Protein AF-A0A7J0H1U0-F1 (afdb_monomer)

Foldseek 3Di:
DFWPVQFDLVLLCLLLLCDFLDQDPLRNLLSLLNCVVSVHQLLNSLVNHPCNVPHPCRNPHDDPVSSHHGPVSLVSSLVSLCVPVCVVVVDDDPPSVVSNVVSSVRRVVSVVVRVPPPDDPPDPDPPPPPPPPPPPDDDDDDDDDDDDDDDDPPDDDDPPDPDDDDDDDDDPCVVPPPDDD

pLDDT: mean 74.04, std 24.78, range [27.27, 97.88]

Radius of gyration: 22.95 Å; Cα contacts (8 Å, |Δi|>4): 140; chains: 1; bounding box: 46×66×50 Å

Secondary structure (DSSP, 8-state):
---GGGS-HHHHHHHHHT--SSS-HHHHHHHHHHHHHTT--HHHHHHH-TTGGG-TTTT-PPPHHHH---HHHHHHHHHHHHT-HHHHTT-PPPTTHHHHHHHHHHHHHHHHHHHHSPPPTTSPPPP-------------------------TT--PPP--------S---TTTTSSS---

Mean predicted aligned error: 16.27 Å

Sequence (181 aa):
MPEIRLLSKEDIQTVVEIGCPNLFRKAVNSAKRLRSYLQLDEGDVCSSCNLRGSCDRAYVILKESEAAARTVDIVRVLLFYALDPLVIAGGEKPSGRAIVEASARNLLSNLIVLSETPPDPALPKPAPQASHQKRKSLNFVDDKPPTDVEMKRGDWMCPKLVDNFKPGNISTSLCSKLWEP

Solvent-accessible surface area (backbone atoms only — not comparable to full-atom values): 11865 Å² total; per-residue (Å²): 132,60,65,55,86,81,51,65,62,68,36,55,44,54,61,38,59,71,23,58,77,53,80,51,67,69,45,33,50,24,36,52,11,47,33,51,67,69,70,48,61,54,58,64,30,37,69,70,16,90,55,36,93,77,33,96,59,53,68,64,75,70,54,76,92,68,25,74,59,47,44,71,25,57,53,48,46,49,52,44,58,68,66,33,64,67,65,70,66,69,58,92,74,59,90,69,46,67,56,34,52,50,28,47,50,50,52,52,52,52,52,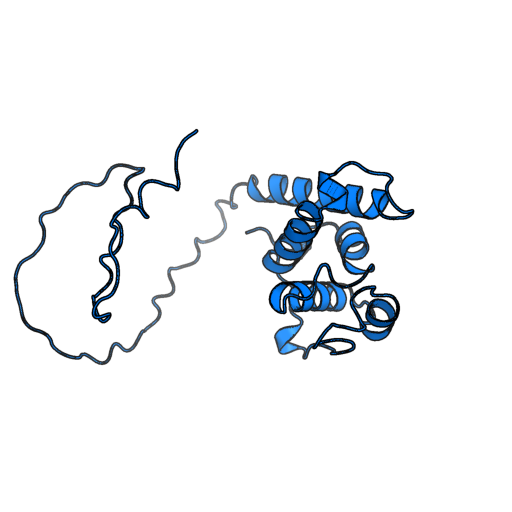51,58,52,63,68,54,73,79,62,87,86,57,77,74,81,72,83,77,77,74,84,70,83,70,79,82,77,89,79,83,90,81,84,83,84,76,94,70,88,80,61,96,83,76,76,81,78,77,80,75,82,86,85,77,87,89,84,82,89,74,95,60,82,79,71,77,83,75,79,137

Organism: NCBI:txid165716

Structure (mmCIF, N/CA/C/O backbone):
data_AF-A0A7J0H1U0-F1
#
_entry.id   AF-A0A7J0H1U0-F1
#
loop_
_atom_site.group_PDB
_atom_site.id
_atom_site.type_symbol
_atom_site.label_atom_id
_atom_site.label_alt_id
_atom_site.label_comp_id
_atom_site.label_asym_id
_atom_site.label_entity_id
_atom_site.label_seq_id
_atom_site.pdbx_PDB_ins_code
_atom_site.Cartn_x
_atom_site.Cartn_y
_atom_site.Cartn_z
_atom_site.occupancy
_atom_site.B_iso_or_equiv
_atom_site.auth_seq_id
_atom_site.auth_comp_id
_atom_site.auth_asym_id
_atom_site.auth_atom_id
_atom_site.pdbx_PDB_model_num
ATOM 1 N N . MET A 1 1 ? -12.834 10.482 10.384 1.00 59.25 1 MET A N 1
ATOM 2 C CA . MET A 1 1 ? -12.161 9.444 9.573 1.00 59.25 1 MET A CA 1
ATOM 3 C C . MET A 1 1 ? -11.656 8.395 10.551 1.00 59.25 1 MET A C 1
ATOM 5 O O . MET A 1 1 ? -11.001 8.814 11.500 1.00 59.25 1 MET A O 1
ATOM 9 N N . PRO A 1 2 ? -12.033 7.113 10.404 1.00 73.69 2 PRO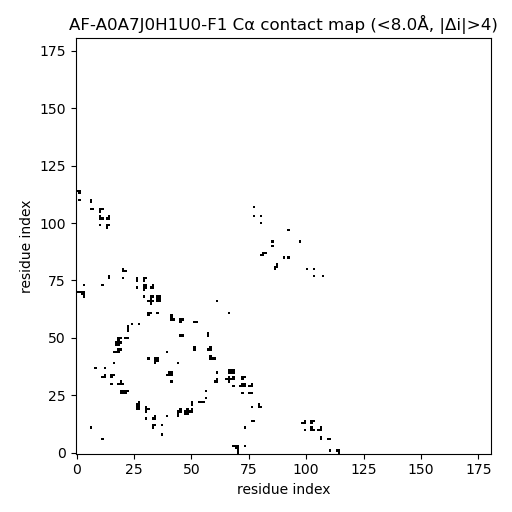 A N 1
ATOM 10 C CA . PRO A 1 2 ? -11.763 6.077 11.407 1.00 73.69 2 PRO A CA 1
ATOM 11 C C . PRO A 1 2 ? -10.260 5.862 11.602 1.00 73.69 2 PRO A C 1
ATOM 13 O O . PRO A 1 2 ? -9.493 6.113 10.674 1.00 73.69 2 PRO A O 1
ATOM 16 N N . GLU A 1 3 ? -9.823 5.438 12.790 1.00 85.19 3 GLU A N 1
ATOM 17 C CA . GLU A 1 3 ? -8.403 5.186 13.063 1.00 85.19 3 GLU A CA 1
ATOM 18 C C . GLU A 1 3 ? -7.890 3.947 12.321 1.00 85.19 3 GLU A C 1
ATOM 20 O O . GLU A 1 3 ? -8.524 2.896 12.325 1.00 85.19 3 GLU A O 1
ATOM 25 N N . ILE A 1 4 ? -6.684 4.042 11.749 1.00 90.38 4 ILE A N 1
ATOM 26 C CA . ILE A 1 4 ? -6.041 2.936 11.018 1.00 90.38 4 ILE A CA 1
ATOM 27 C C . ILE A 1 4 ? -5.845 1.674 11.873 1.00 90.38 4 ILE A C 1
ATOM 29 O O . ILE A 1 4 ? -5.819 0.570 11.346 1.00 90.38 4 ILE A O 1
ATOM 33 N N . ARG A 1 5 ? -5.748 1.833 13.198 1.00 91.38 5 ARG A N 1
ATOM 34 C CA . ARG A 1 5 ? -5.555 0.738 14.160 1.00 91.38 5 ARG A CA 1
ATOM 35 C C . ARG A 1 5 ? -6.758 -0.201 14.271 1.00 91.38 5 ARG A C 1
ATOM 37 O O . ARG A 1 5 ? -6.599 -1.294 14.797 1.00 91.38 5 ARG A O 1
ATOM 44 N N . LEU A 1 6 ? -7.932 0.236 13.812 1.00 93.19 6 LEU A N 1
ATOM 45 C CA . LEU A 1 6 ? -9.172 -0.544 13.825 1.00 93.19 6 LEU A CA 1
ATOM 46 C C . LEU A 1 6 ? -9.331 -1.428 12.578 1.00 93.19 6 LEU A C 1
ATOM 48 O O . LEU A 1 6 ? -10.282 -2.197 12.490 1.00 93.19 6 LEU A O 1
ATOM 52 N N . LEU A 1 7 ? -8.435 -1.299 11.599 1.00 94.50 7 LEU A N 1
ATOM 53 C CA . LEU A 1 7 ? -8.436 -2.108 10.384 1.00 94.50 7 LEU A CA 1
ATOM 54 C C . LEU A 1 7 ? -7.601 -3.380 10.586 1.00 94.50 7 LEU A C 1
ATOM 56 O O . LEU A 1 7 ? -6.642 -3.374 11.361 1.00 94.50 7 LEU A O 1
ATOM 60 N N . SER A 1 8 ? -7.933 -4.452 9.857 1.00 95.88 8 SER A N 1
ATOM 61 C CA . SER A 1 8 ? -7.141 -5.691 9.864 1.00 95.88 8 SER A CA 1
ATOM 62 C C . SER A 1 8 ? -5.706 -5.406 9.428 1.00 95.88 8 SER A C 1
ATOM 64 O O . SER A 1 8 ? -5.461 -4.866 8.346 1.00 95.88 8 SER A O 1
ATOM 66 N N . LYS A 1 9 ? -4.748 -5.783 10.278 1.00 96.81 9 LYS A N 1
ATOM 67 C CA . LYS A 1 9 ? -3.322 -5.649 9.970 1.00 96.81 9 LYS A CA 1
ATOM 68 C C . LYS A 1 9 ? -2.901 -6.624 8.880 1.00 96.81 9 LYS A C 1
ATOM 70 O O . LYS A 1 9 ? -2.074 -6.258 8.055 1.00 96.81 9 LYS A O 1
ATOM 75 N N . GLU A 1 10 ? -3.493 -7.813 8.862 1.00 97.56 10 GLU A N 1
ATOM 76 C CA . GLU A 1 10 ? -3.239 -8.869 7.882 1.00 97.56 10 GLU A CA 1
ATOM 77 C C . GLU A 1 10 ? -3.636 -8.410 6.475 1.00 97.56 10 GLU A C 1
ATOM 79 O O . GLU A 1 10 ? -2.858 -8.533 5.525 1.00 97.56 10 GLU A O 1
ATOM 84 N N . ASP A 1 11 ? -4.813 -7.793 6.344 1.00 97.50 11 ASP A N 1
ATOM 85 C CA . ASP A 1 11 ? -5.248 -7.243 5.065 1.00 97.50 11 ASP A CA 1
ATOM 86 C C . ASP A 1 11 ? -4.401 -6.028 4.651 1.00 97.50 11 ASP A C 1
ATOM 88 O O . ASP A 1 11 ? -4.048 -5.906 3.476 1.00 97.50 11 ASP A O 1
ATOM 92 N N . ILE A 1 12 ? -4.028 -5.137 5.590 1.00 97.69 12 ILE A N 1
ATOM 93 C CA . ILE A 1 12 ? -3.111 -4.017 5.286 1.00 97.69 12 ILE A CA 1
ATOM 94 C C . ILE A 1 12 ? -1.772 -4.560 4.790 1.00 97.69 12 ILE A C 1
ATOM 96 O O . ILE A 1 12 ? -1.249 -4.053 3.800 1.00 97.69 12 ILE A O 1
ATOM 100 N N . GLN A 1 13 ? -1.223 -5.573 5.459 1.00 97.62 13 GLN A N 1
ATOM 101 C CA . GLN A 1 13 ? 0.040 -6.197 5.086 1.00 97.62 13 GLN A CA 1
ATOM 102 C C . GLN A 1 13 ? -0.032 -6.743 3.665 1.00 97.62 13 GLN A C 1
ATOM 104 O O . GLN A 1 13 ? 0.777 -6.355 2.823 1.00 97.62 13 GLN A O 1
ATOM 109 N N . THR A 1 14 ? -1.061 -7.538 3.378 1.00 96.62 14 THR A N 1
ATOM 110 C CA . THR A 1 14 ? -1.278 -8.156 2.066 1.00 96.62 14 THR A CA 1
ATOM 111 C C . THR A 1 14 ? -1.241 -7.127 0.932 1.00 96.62 14 THR A C 1
ATOM 113 O O . THR A 1 14 ? -0.625 -7.365 -0.107 1.00 96.62 14 THR A O 1
ATOM 116 N N . VAL A 1 15 ? -1.856 -5.952 1.118 1.00 95.81 15 VAL A N 1
ATOM 117 C CA . VAL A 1 15 ? -1.905 -4.926 0.061 1.00 95.81 15 VAL A CA 1
ATOM 118 C C . VAL A 1 15 ? -0.626 -4.092 -0.070 1.00 95.81 15 VAL A C 1
ATOM 120 O O . VAL A 1 15 ? -0.471 -3.398 -1.076 1.00 95.81 15 VAL A O 1
ATOM 123 N N . VAL A 1 16 ? 0.295 -4.116 0.901 1.00 96.56 16 VAL A N 1
ATOM 124 C CA . VAL A 1 16 ? 1.543 -3.322 0.846 1.00 96.56 16 VAL A CA 1
ATOM 125 C C . VAL A 1 16 ? 2.812 -4.155 0.681 1.00 96.56 16 VAL A C 1
ATOM 127 O O . VAL A 1 16 ? 3.837 -3.604 0.284 1.00 96.56 16 VAL A O 1
ATOM 130 N N . GLU A 1 17 ? 2.757 -5.458 0.948 1.00 95.81 17 GLU A N 1
ATOM 131 C CA . GLU A 1 17 ? 3.894 -6.381 0.837 1.00 95.81 17 GLU A CA 1
ATOM 132 C C . GLU A 1 17 ? 4.309 -6.635 -0.620 1.00 95.81 17 GLU A C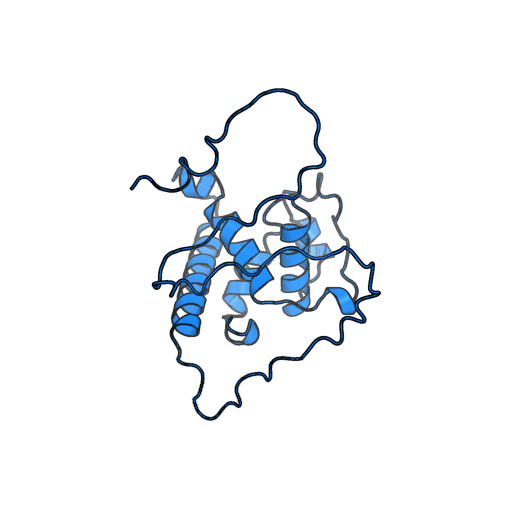 1
ATOM 134 O O . GLU A 1 17 ? 5.476 -6.887 -0.899 1.00 95.81 17 GLU A O 1
ATOM 139 N N . ILE A 1 18 ? 3.391 -6.462 -1.576 1.00 92.62 18 ILE A N 1
ATOM 140 C CA . ILE A 1 18 ? 3.689 -6.614 -3.010 1.00 92.62 18 ILE A CA 1
ATOM 141 C C . ILE A 1 18 ? 4.454 -5.421 -3.619 1.00 92.62 18 ILE A C 1
ATOM 143 O O . ILE A 1 18 ? 4.838 -5.458 -4.789 1.00 92.62 18 ILE A O 1
ATOM 147 N N . GLY A 1 19 ? 4.657 -4.344 -2.852 1.00 94.44 19 GLY A N 1
ATOM 148 C CA . GLY A 1 19 ? 5.397 -3.157 -3.276 1.00 94.44 19 GLY A CA 1
ATOM 149 C C . GLY A 1 19 ? 4.557 -1.885 -3.407 1.00 94.44 19 GLY A C 1
ATOM 150 O O . GLY A 1 19 ? 3.545 -1.682 -2.737 1.00 94.44 19 GLY A O 1
ATOM 151 N N . CYS A 1 20 ? 5.032 -0.956 -4.241 1.00 95.75 20 CYS A N 1
ATOM 152 C CA . CYS A 1 20 ? 4.380 0.337 -4.446 1.00 95.75 20 CYS A CA 1
ATOM 153 C C . CYS A 1 20 ? 3.208 0.213 -5.437 1.00 95.75 20 CYS A C 1
ATOM 155 O O . CYS A 1 20 ? 3.382 -0.393 -6.492 1.00 95.75 20 CYS A O 1
ATOM 157 N N . PRO A 1 21 ? 2.061 0.872 -5.183 1.00 92.31 21 PRO A N 1
ATOM 158 C CA . PRO A 1 21 ? 0.895 0.791 -6.069 1.00 92.31 21 PRO A CA 1
ATOM 159 C C . PRO A 1 21 ? 1.080 1.555 -7.393 1.00 92.31 21 PRO A C 1
ATOM 161 O O . PRO A 1 21 ? 0.386 1.296 -8.366 1.00 92.31 21 PRO A O 1
ATOM 164 N N . ASN A 1 22 ? 1.972 2.550 -7.424 1.00 93.50 22 ASN A N 1
ATOM 165 C CA . ASN A 1 22 ? 2.378 3.320 -8.604 1.00 93.50 22 ASN A CA 1
ATOM 166 C C . ASN A 1 22 ? 3.633 4.152 -8.269 1.00 93.50 22 ASN A C 1
ATOM 168 O O . ASN A 1 22 ? 4.177 4.059 -7.167 1.00 93.50 22 ASN A O 1
ATOM 172 N N . LEU A 1 23 ? 4.073 4.990 -9.213 1.00 95.19 23 LEU A N 1
ATOM 173 C CA . LEU A 1 23 ? 5.240 5.871 -9.079 1.00 95.19 23 LEU A CA 1
ATOM 174 C C . LEU A 1 23 ? 4.929 7.245 -8.456 1.00 95.19 23 LEU A C 1
ATOM 176 O O . LEU A 1 23 ? 5.838 8.039 -8.220 1.00 95.19 23 LEU A O 1
ATOM 180 N N . PHE A 1 24 ? 3.666 7.570 -8.169 1.00 95.50 24 PHE A N 1
ATOM 181 C CA . PHE A 1 24 ? 3.320 8.867 -7.597 1.00 95.50 24 PHE A CA 1
ATOM 182 C C . PHE A 1 24 ? 3.823 8.980 -6.161 1.00 95.50 24 PHE A C 1
ATOM 184 O O . PHE A 1 24 ? 3.453 8.208 -5.274 1.00 95.50 24 PHE A O 1
ATOM 191 N N . ARG A 1 25 ? 4.590 10.041 -5.896 1.00 95.56 25 ARG A N 1
ATOM 192 C CA . ARG A 1 25 ? 5.259 10.296 -4.610 1.00 95.56 25 ARG A CA 1
ATOM 193 C C . ARG A 1 25 ? 4.349 10.144 -3.388 1.00 95.56 25 ARG A C 1
ATOM 195 O O . ARG A 1 25 ? 4.773 9.617 -2.364 1.00 95.56 25 ARG A O 1
ATOM 202 N N . LYS A 1 26 ? 3.090 10.592 -3.472 1.00 95.75 26 LYS A N 1
ATOM 203 C CA . LYS A 1 26 ? 2.122 10.446 -2.370 1.00 95.75 26 LYS A CA 1
ATOM 204 C C . LYS A 1 26 ? 1.759 8.983 -2.116 1.00 95.75 26 LYS A C 1
ATOM 206 O O . LYS A 1 26 ? 1.731 8.589 -0.957 1.00 95.75 26 LYS A O 1
ATOM 211 N N . ALA A 1 27 ? 1.516 8.206 -3.169 1.00 96.00 27 ALA A N 1
ATOM 212 C CA . ALA A 1 27 ? 1.150 6.797 -3.073 1.00 96.00 27 ALA A CA 1
ATOM 213 C C . ALA A 1 27 ? 2.327 5.952 -2.572 1.00 96.00 27 ALA A C 1
ATOM 215 O O . ALA A 1 27 ? 2.170 5.190 -1.624 1.00 96.00 27 ALA A O 1
ATOM 216 N N . VAL A 1 28 ? 3.523 6.182 -3.127 1.00 96.94 28 VAL A N 1
ATOM 217 C CA . VAL A 1 28 ? 4.773 5.555 -2.674 1.00 96.94 28 VAL A CA 1
ATOM 218 C C . VAL A 1 28 ? 5.001 5.821 -1.186 1.00 96.94 28 VAL A C 1
ATOM 220 O O . VAL A 1 28 ? 5.231 4.895 -0.414 1.00 96.94 28 VAL A O 1
ATOM 223 N N . ASN A 1 29 ? 4.871 7.076 -0.749 1.00 97.12 29 ASN A N 1
ATOM 224 C CA . ASN A 1 29 ? 5.050 7.421 0.660 1.00 97.12 29 ASN A CA 1
ATOM 225 C C . ASN A 1 29 ? 3.968 6.824 1.558 1.00 97.12 29 ASN A C 1
ATOM 227 O O . ASN A 1 29 ? 4.268 6.450 2.685 1.00 97.12 29 ASN A O 1
ATOM 231 N N . SER A 1 30 ? 2.725 6.742 1.081 1.00 97.62 30 SER A N 1
ATOM 232 C CA . SER A 1 30 ? 1.647 6.066 1.803 1.00 97.62 30 SER A CA 1
ATOM 233 C C . SER A 1 30 ? 1.957 4.579 1.987 1.00 97.62 30 SER A C 1
ATOM 235 O O . SER A 1 30 ? 1.902 4.107 3.116 1.00 97.62 30 SER A O 1
ATOM 237 N N . ALA A 1 31 ? 2.386 3.870 0.938 1.00 97.38 31 ALA A N 1
ATOM 238 C CA . ALA A 1 31 ? 2.788 2.466 1.038 1.00 97.38 31 ALA A CA 1
ATOM 239 C C . ALA A 1 31 ? 3.983 2.263 1.988 1.00 97.38 31 ALA A C 1
ATOM 241 O O . ALA A 1 31 ? 3.966 1.353 2.809 1.00 97.38 31 ALA A O 1
ATOM 242 N N . LYS A 1 32 ? 5.002 3.130 1.926 1.00 97.75 32 LYS A N 1
ATOM 243 C CA . LYS A 1 32 ? 6.160 3.088 2.842 1.00 97.75 32 LYS A CA 1
ATOM 244 C C . LYS A 1 32 ? 5.761 3.324 4.306 1.00 97.75 32 LYS A C 1
ATOM 246 O O . LYS A 1 32 ? 6.218 2.606 5.187 1.00 97.75 32 LYS A O 1
ATOM 251 N N . ARG A 1 33 ? 4.871 4.288 4.581 1.00 97.88 33 ARG A N 1
ATOM 252 C CA . ARG A 1 33 ? 4.335 4.522 5.938 1.00 97.88 33 ARG A CA 1
ATOM 253 C C . ARG A 1 33 ? 3.589 3.307 6.476 1.00 97.88 33 ARG A C 1
ATOM 255 O O . ARG A 1 33 ? 3.776 2.938 7.627 1.00 97.88 33 ARG A O 1
ATOM 262 N N . LEU A 1 34 ? 2.756 2.680 5.647 1.00 97.81 34 LEU A N 1
ATOM 263 C CA . LEU A 1 34 ? 2.011 1.479 6.033 1.00 97.81 34 LEU A CA 1
ATOM 264 C C . LEU A 1 34 ? 2.945 0.301 6.331 1.00 97.81 34 LEU A C 1
ATOM 266 O O . LEU A 1 34 ? 2.747 -0.389 7.324 1.00 97.81 34 LEU A O 1
ATOM 270 N N . ARG A 1 35 ? 3.999 0.121 5.529 1.00 97.62 35 ARG A N 1
ATOM 271 C CA . ARG A 1 35 ? 5.040 -0.885 5.785 1.00 97.62 35 ARG A CA 1
ATOM 272 C C . ARG A 1 35 ? 5.782 -0.625 7.089 1.00 97.62 35 ARG A C 1
ATOM 274 O O . ARG A 1 35 ? 5.906 -1.533 7.899 1.00 97.62 35 ARG A O 1
ATOM 281 N N . SER A 1 36 ? 6.152 0.627 7.352 1.00 96.62 36 SER A N 1
ATOM 282 C CA . SER A 1 36 ? 6.743 1.019 8.634 1.00 96.62 36 SER A CA 1
ATOM 283 C C . SER A 1 36 ? 5.799 0.776 9.818 1.00 96.62 36 SER A C 1
ATOM 285 O O . SER A 1 36 ? 6.247 0.300 10.856 1.00 96.62 36 SER A O 1
ATOM 287 N N . TYR A 1 37 ? 4.497 1.046 9.669 1.00 95.81 37 TYR A N 1
ATOM 288 C CA . TYR A 1 37 ? 3.482 0.760 10.693 1.00 95.81 37 TYR A CA 1
ATOM 289 C C . TYR A 1 37 ? 3.372 -0.737 11.021 1.00 95.81 37 TYR A C 1
ATOM 291 O O . TYR A 1 37 ? 3.124 -1.096 12.172 1.00 95.81 37 TYR A O 1
ATOM 299 N N . LEU A 1 38 ? 3.585 -1.596 10.024 1.00 96.50 38 LEU A N 1
ATOM 300 C CA . LEU A 1 38 ? 3.587 -3.052 10.155 1.00 96.50 38 LEU A CA 1
ATOM 301 C C . LEU A 1 38 ? 4.970 -3.644 10.460 1.00 96.50 38 LEU A C 1
ATOM 303 O O . LEU A 1 38 ? 5.078 -4.856 10.592 1.00 96.50 38 LEU A O 1
ATOM 307 N N . GLN A 1 39 ? 6.005 -2.807 10.589 1.00 95.38 39 GLN A N 1
ATOM 308 C CA . GLN A 1 39 ? 7.393 -3.233 10.814 1.00 95.38 39 GLN A CA 1
ATOM 309 C C . GLN A 1 39 ? 7.933 -4.151 9.702 1.00 95.38 39 GLN A C 1
ATOM 311 O O . GLN A 1 39 ? 8.751 -5.030 9.953 1.00 95.38 39 GLN A O 1
ATOM 316 N N . LEU A 1 40 ? 7.482 -3.938 8.463 1.00 96.69 40 LEU A N 1
ATOM 317 C CA . LEU A 1 40 ? 8.013 -4.624 7.286 1.00 96.69 40 LEU A CA 1
ATOM 318 C C . LEU A 1 40 ? 9.330 -3.979 6.850 1.00 96.69 40 LEU A C 1
ATOM 320 O O . LEU A 1 40 ? 9.436 -2.747 6.816 1.00 96.69 40 LEU A O 1
ATOM 324 N N . ASP A 1 41 ? 10.304 -4.804 6.463 1.00 96.25 41 ASP A N 1
ATOM 325 C CA . ASP A 1 41 ? 11.567 -4.308 5.930 1.00 96.25 41 ASP A CA 1
ATOM 326 C C . ASP A 1 41 ? 11.355 -3.657 4.554 1.00 96.25 41 ASP A C 1
ATOM 328 O O . ASP A 1 41 ? 10.840 -4.249 3.599 1.00 96.25 41 ASP A O 1
ATOM 332 N N . GLU A 1 42 ? 11.725 -2.380 4.454 1.00 96.19 42 GLU A N 1
ATOM 333 C CA . GLU A 1 42 ? 11.554 -1.619 3.220 1.00 96.19 42 GLU A CA 1
ATOM 334 C C . GLU A 1 42 ? 12.486 -2.119 2.114 1.00 96.19 42 GLU A C 1
ATOM 336 O O . GLU A 1 42 ? 12.126 -2.027 0.939 1.00 96.19 42 GLU A O 1
ATOM 341 N N . GLY A 1 43 ? 13.669 -2.617 2.474 1.00 96.25 43 GLY A N 1
ATOM 342 C CA . GLY A 1 43 ? 14.643 -3.170 1.545 1.00 96.25 43 GLY A CA 1
ATOM 343 C C . GLY A 1 43 ? 14.103 -4.413 0.854 1.00 96.25 43 GLY A C 1
ATOM 344 O O . GLY A 1 43 ? 14.087 -4.453 -0.378 1.00 96.25 43 GLY A O 1
ATOM 345 N N . ASP A 1 44 ? 13.577 -5.355 1.632 1.00 97.31 44 ASP A N 1
ATOM 346 C CA . ASP A 1 44 ? 12.997 -6.607 1.152 1.00 97.31 44 ASP A CA 1
ATOM 347 C C . ASP A 1 44 ? 11.810 -6.344 0.228 1.00 97.31 44 ASP A C 1
ATOM 349 O O . ASP A 1 44 ? 11.822 -6.767 -0.932 1.00 97.31 44 ASP A O 1
ATOM 353 N N . VAL A 1 45 ? 10.832 -5.547 0.666 1.00 97.12 45 VAL A N 1
ATOM 354 C CA . VAL A 1 45 ? 9.664 -5.238 -0.173 1.00 97.12 45 VAL A CA 1
ATOM 355 C C . VAL A 1 45 ? 10.055 -4.423 -1.412 1.00 97.12 45 VAL A C 1
ATOM 357 O O . VAL A 1 45 ? 9.526 -4.623 -2.505 1.00 97.12 45 VAL A O 1
ATOM 360 N N . CYS A 1 46 ? 10.995 -3.481 -1.293 1.00 97.12 46 CYS A N 1
ATOM 361 C CA . CYS A 1 46 ?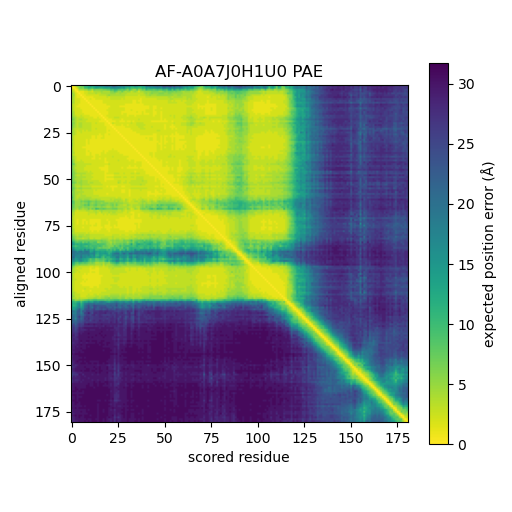 11.436 -2.714 -2.456 1.00 97.12 46 CYS A CA 1
ATOM 362 C C . CYS A 1 46 ? 12.267 -3.566 -3.429 1.00 97.12 46 CYS A C 1
ATOM 364 O O . CYS A 1 46 ? 12.289 -3.260 -4.623 1.00 97.12 46 CYS A O 1
ATOM 366 N N . SER A 1 47 ? 12.928 -4.626 -2.952 1.00 96.88 47 SER A N 1
ATOM 367 C CA . SER A 1 47 ? 13.700 -5.543 -3.791 1.00 96.88 47 SER A CA 1
ATOM 368 C C . SER A 1 47 ? 12.807 -6.338 -4.747 1.00 96.88 47 SER A C 1
ATOM 370 O O . SER A 1 47 ? 13.179 -6.493 -5.910 1.00 96.88 47 SER A O 1
ATOM 372 N N . SER A 1 48 ? 11.610 -6.739 -4.307 1.00 95.31 48 SER A N 1
ATOM 373 C CA . SER A 1 48 ? 10.612 -7.467 -5.104 1.00 95.31 48 SER A CA 1
ATOM 374 C C . SER A 1 48 ? 9.616 -6.556 -5.840 1.00 95.31 48 SER A C 1
ATOM 376 O O . SER A 1 48 ? 8.838 -7.027 -6.666 1.00 95.31 48 SER A O 1
ATOM 378 N N . CYS A 1 49 ? 9.646 -5.242 -5.593 1.00 95.38 49 CYS A N 1
ATOM 379 C CA . CYS A 1 49 ? 8.730 -4.278 -6.201 1.00 95.38 49 CYS A CA 1
ATOM 380 C C . CYS A 1 49 ? 8.952 -4.121 -7.719 1.00 95.38 49 CYS A C 1
ATOM 382 O O . CYS A 1 49 ? 10.005 -3.658 -8.167 1.00 95.38 49 CYS A O 1
ATOM 384 N N . ASN A 1 50 ? 7.905 -4.368 -8.513 1.00 92.38 50 ASN A N 1
ATOM 385 C CA . ASN A 1 50 ? 7.928 -4.242 -9.982 1.00 92.38 50 ASN A CA 1
ATOM 386 C C . ASN A 1 50 ? 8.264 -2.826 -10.487 1.00 92.38 50 ASN A C 1
ATOM 388 O O . ASN A 1 50 ? 8.737 -2.654 -11.607 1.00 92.38 50 ASN A O 1
ATOM 392 N N . LEU A 1 51 ? 8.031 -1.800 -9.665 1.00 94.44 51 LEU A N 1
ATOM 393 C CA . LEU A 1 51 ? 8.266 -0.397 -10.014 1.00 94.44 51 LEU A CA 1
ATOM 394 C C . LEU A 1 51 ? 9.638 0.123 -9.567 1.00 94.44 51 LEU A C 1
ATOM 396 O O . LEU A 1 51 ? 9.967 1.282 -9.825 1.00 94.44 51 LEU A O 1
ATOM 400 N N . ARG A 1 52 ? 10.444 -0.711 -8.893 1.00 95.94 52 ARG A N 1
ATOM 401 C CA . ARG A 1 52 ? 11.733 -0.329 -8.295 1.00 95.94 52 ARG A CA 1
ATOM 402 C C . ARG A 1 52 ? 12.644 0.407 -9.275 1.00 95.94 52 ARG A C 1
ATOM 404 O O . ARG A 1 52 ? 13.191 1.442 -8.917 1.00 95.94 52 ARG A O 1
ATOM 411 N N . GLY A 1 53 ? 12.789 -0.109 -10.498 1.00 96.25 53 GLY A N 1
ATOM 412 C CA . GLY A 1 53 ? 13.716 0.432 -11.501 1.00 96.25 53 GLY A CA 1
ATOM 413 C C . GLY A 1 53 ? 13.419 1.872 -11.935 1.00 96.25 53 GLY A C 1
ATOM 414 O O . GLY A 1 53 ? 14.312 2.553 -12.425 1.00 96.25 53 GLY A O 1
ATOM 415 N N . SER A 1 54 ? 12.190 2.348 -11.727 1.00 96.94 54 SER A N 1
ATOM 416 C CA . SER A 1 54 ? 11.754 3.700 -12.100 1.00 96.94 54 SER A CA 1
ATOM 417 C C . SER A 1 54 ? 11.310 4.541 -10.900 1.00 96.94 54 SER A C 1
ATOM 419 O O . SER A 1 54 ? 10.865 5.674 -11.072 1.00 96.94 54 SER A O 1
ATOM 421 N N . CYS A 1 55 ? 11.398 4.006 -9.680 1.00 97.38 55 CYS A N 1
ATOM 422 C CA . CYS A 1 55 ? 10.976 4.707 -8.475 1.00 97.38 55 CYS A CA 1
ATOM 423 C C . CYS A 1 55 ? 12.101 5.612 -7.959 1.00 97.38 55 CYS A C 1
ATOM 425 O O . CYS A 1 55 ? 13.116 5.131 -7.462 1.00 97.38 55 CYS A O 1
ATOM 427 N N . ASP A 1 56 ? 11.872 6.928 -7.968 1.00 96.94 56 ASP A N 1
ATOM 428 C CA . ASP A 1 56 ? 12.766 7.949 -7.390 1.00 96.94 56 ASP A CA 1
ATOM 429 C C . ASP A 1 56 ? 12.985 7.790 -5.871 1.00 96.94 56 ASP A C 1
ATOM 431 O O . ASP A 1 56 ? 13.835 8.451 -5.276 1.00 96.94 56 ASP A O 1
ATOM 435 N N . ARG A 1 57 ? 12.202 6.916 -5.229 1.00 96.19 57 ARG A N 1
ATOM 436 C CA . ARG A 1 57 ? 12.267 6.589 -3.802 1.00 96.19 57 ARG A CA 1
ATOM 437 C C . ARG A 1 57 ? 12.522 5.107 -3.532 1.00 96.19 57 ARG A C 1
ATOM 439 O O . ARG A 1 57 ? 12.199 4.630 -2.436 1.00 96.19 57 ARG A O 1
ATOM 446 N N . ALA A 1 58 ? 13.063 4.368 -4.498 1.00 97.12 58 ALA A N 1
ATOM 447 C CA . ALA A 1 58 ? 13.498 2.993 -4.272 1.00 97.12 58 ALA A CA 1
ATOM 448 C C . ALA A 1 58 ? 14.448 2.933 -3.062 1.00 97.12 58 ALA A C 1
ATOM 450 O O . ALA A 1 58 ? 15.298 3.806 -2.902 1.00 97.12 58 ALA A O 1
ATOM 451 N N . TYR A 1 59 ? 14.248 1.955 -2.173 1.00 96.50 59 TYR A N 1
ATOM 452 C CA . TYR A 1 59 ? 15.047 1.729 -0.955 1.00 96.50 59 TYR A CA 1
ATOM 453 C C . TYR A 1 59 ? 15.095 2.877 0.068 1.00 96.50 59 TYR A C 1
ATOM 455 O O . TYR A 1 59 ? 15.729 2.756 1.111 1.00 96.50 59 TYR A O 1
ATOM 463 N N . VAL A 1 60 ? 14.395 3.991 -0.174 1.00 95.88 60 VAL A N 1
ATOM 464 C CA . VAL A 1 60 ? 14.325 5.095 0.788 1.00 95.88 60 VAL A CA 1
ATOM 465 C C . VAL A 1 60 ? 13.487 4.674 1.990 1.00 95.88 60 VAL A C 1
ATOM 467 O O . VAL A 1 60 ? 12.270 4.502 1.861 1.00 95.88 60 VAL A O 1
ATOM 470 N N . ILE A 1 61 ? 14.133 4.583 3.149 1.00 93.50 61 ILE A N 1
ATOM 471 C CA . ILE A 1 61 ? 13.497 4.389 4.453 1.00 93.50 61 ILE A CA 1
ATOM 472 C C . ILE A 1 61 ? 13.012 5.750 4.966 1.00 93.50 61 ILE A C 1
ATOM 474 O O . ILE A 1 61 ? 13.712 6.761 4.856 1.00 93.50 61 ILE A O 1
ATOM 478 N N . LEU A 1 62 ? 11.779 5.806 5.472 1.00 91.06 62 LEU A N 1
ATOM 479 C CA . LEU A 1 62 ? 11.226 7.033 6.043 1.00 91.06 62 LEU A CA 1
ATOM 480 C C . LEU A 1 62 ? 11.858 7.318 7.406 1.00 91.06 62 LEU A C 1
ATOM 482 O O . LEU A 1 62 ? 12.121 6.407 8.183 1.00 91.06 62 LEU A O 1
ATOM 486 N N . LYS A 1 63 ? 12.063 8.601 7.711 1.00 90.62 63 LYS A N 1
ATOM 487 C CA . LYS A 1 63 ? 12.414 9.033 9.068 1.00 90.62 63 LYS A CA 1
ATOM 488 C C . LYS A 1 63 ? 11.217 8.818 9.991 1.00 90.62 63 LYS A C 1
ATOM 490 O O . LYS A 1 63 ? 10.081 8.942 9.539 1.00 90.62 63 LYS A O 1
ATOM 495 N N . GLU A 1 64 ? 11.468 8.618 11.281 1.00 85.12 64 GLU A N 1
ATOM 496 C CA . GLU A 1 64 ? 10.427 8.395 12.297 1.00 85.12 64 GLU A CA 1
ATOM 497 C C . GLU A 1 64 ? 9.299 9.447 12.244 1.00 85.12 64 GLU A C 1
ATOM 499 O O . GLU A 1 64 ? 8.114 9.122 12.271 1.00 85.12 64 GLU A O 1
ATOM 504 N N . SER A 1 65 ? 9.651 10.723 12.044 1.00 85.50 65 SER A N 1
ATOM 505 C CA . SER A 1 65 ? 8.686 11.828 11.926 1.00 85.50 65 SER A CA 1
ATOM 506 C C . SER A 1 65 ? 7.762 11.738 10.704 1.00 85.50 65 SER A C 1
ATOM 508 O O . SER A 1 65 ? 6.681 12.326 10.695 1.00 85.50 65 SER A O 1
ATOM 510 N N . GLU A 1 66 ? 8.176 11.020 9.661 1.00 85.62 66 GLU A N 1
ATOM 511 C CA . GLU A 1 66 ? 7.438 10.830 8.410 1.00 85.62 66 GLU A CA 1
ATOM 512 C C . GLU A 1 66 ? 6.779 9.447 8.315 1.00 85.62 66 GLU A C 1
ATOM 514 O O . GLU A 1 66 ? 5.985 9.226 7.398 1.00 85.62 66 GLU A O 1
ATOM 519 N N . ALA A 1 67 ? 7.104 8.530 9.232 1.00 86.75 67 ALA A N 1
ATOM 520 C CA . ALA A 1 67 ? 6.699 7.127 9.213 1.00 86.75 67 ALA A CA 1
ATOM 521 C C . ALA A 1 67 ? 5.268 6.884 9.725 1.00 86.75 67 ALA A C 1
ATOM 523 O O . ALA A 1 67 ? 4.668 5.859 9.407 1.00 86.75 67 ALA A O 1
ATOM 524 N N . ALA A 1 68 ? 4.685 7.838 10.459 1.00 93.25 68 ALA A N 1
ATOM 525 C CA . ALA A 1 68 ? 3.363 7.695 11.067 1.00 93.25 68 ALA A CA 1
ATOM 526 C C . ALA A 1 68 ? 2.248 7.467 10.026 1.00 93.25 68 ALA A C 1
ATOM 528 O O . ALA A 1 68 ? 1.801 8.397 9.342 1.00 93.25 68 ALA A O 1
ATOM 529 N N . ALA A 1 69 ? 1.776 6.222 9.925 1.00 95.25 69 ALA A N 1
ATOM 530 C CA . ALA A 1 69 ? 0.695 5.841 9.027 1.00 95.25 69 ALA A CA 1
ATOM 531 C C . ALA A 1 69 ? -0.653 6.413 9.473 1.00 95.25 69 ALA A C 1
ATOM 533 O O . ALA A 1 69 ? -0.996 6.446 10.655 1.00 95.25 69 ALA A O 1
ATOM 534 N N . ARG A 1 70 ? -1.444 6.846 8.494 1.00 94.69 70 ARG A N 1
ATOM 535 C CA . ARG A 1 70 ? -2.790 7.385 8.694 1.00 94.69 70 ARG A CA 1
ATOM 536 C C . ARG A 1 70 ? -3.783 6.653 7.811 1.00 94.69 70 ARG A C 1
ATOM 538 O O . ARG A 1 70 ? -3.429 6.119 6.767 1.00 94.69 70 ARG A O 1
ATOM 545 N N . THR A 1 71 ? -5.063 6.750 8.138 1.00 95.19 71 THR A N 1
ATOM 546 C CA . THR A 1 71 ? -6.150 6.177 7.326 1.00 95.19 71 THR A CA 1
ATOM 547 C C . THR A 1 71 ? -6.146 6.712 5.890 1.00 95.19 71 THR A C 1
ATOM 549 O O . THR A 1 71 ? -6.462 6.000 4.945 1.00 95.19 71 THR A O 1
ATOM 552 N N . VAL A 1 72 ? -5.697 7.957 5.688 1.00 95.75 72 VAL A N 1
ATOM 553 C CA . VAL A 1 72 ? -5.516 8.531 4.342 1.00 95.75 72 VAL A CA 1
ATOM 554 C C . VAL A 1 72 ? -4.496 7.764 3.496 1.00 95.75 72 VAL A C 1
ATOM 556 O O . VAL A 1 72 ? -4.506 7.887 2.278 1.00 95.75 72 VAL A O 1
ATOM 559 N N . ASP A 1 73 ? -3.574 7.035 4.123 1.00 97.19 73 ASP A N 1
ATOM 560 C CA . ASP A 1 73 ? -2.542 6.268 3.437 1.00 97.19 73 ASP A CA 1
ATOM 561 C C . ASP A 1 73 ? -3.105 4.968 2.889 1.00 97.19 73 ASP A C 1
ATOM 563 O O . ASP A 1 73 ? -2.931 4.707 1.701 1.00 97.19 73 ASP A O 1
ATOM 567 N N . ILE A 1 74 ? -3.851 4.217 3.703 1.00 96.88 74 ILE A N 1
ATOM 568 C CA . ILE A 1 74 ? -4.501 2.988 3.238 1.00 96.88 74 ILE A CA 1
ATOM 569 C C . ILE A 1 74 ? -5.566 3.289 2.184 1.00 96.88 74 ILE A C 1
ATOM 571 O O . ILE A 1 74 ? -5.571 2.657 1.135 1.00 96.88 74 ILE A O 1
ATOM 575 N N . VAL A 1 75 ? -6.378 4.337 2.370 1.00 96.62 75 VAL A N 1
ATOM 576 C CA . VAL A 1 75 ? -7.381 4.745 1.369 1.00 96.62 75 VAL A CA 1
ATOM 577 C C . VAL A 1 75 ? -6.724 5.120 0.037 1.00 96.62 75 VAL A C 1
ATOM 579 O O . VAL A 1 75 ? -7.230 4.750 -1.018 1.00 96.62 75 VAL A O 1
ATOM 582 N N . ARG A 1 76 ? -5.572 5.809 0.056 1.00 96.69 76 ARG A N 1
ATOM 583 C CA . ARG A 1 76 ? -4.826 6.108 -1.178 1.00 96.69 76 ARG A CA 1
ATOM 584 C C . ARG A 1 76 ? -4.321 4.847 -1.861 1.00 96.69 76 ARG A C 1
ATOM 586 O O . ARG A 1 76 ? -4.419 4.762 -3.078 1.00 96.69 76 ARG A O 1
ATOM 593 N N . VAL A 1 77 ? -3.766 3.903 -1.105 1.00 96.44 77 VAL A N 1
ATOM 594 C CA . VAL A 1 77 ? -3.283 2.633 -1.661 1.00 96.44 77 VAL A CA 1
ATOM 595 C C . VAL A 1 77 ? -4.439 1.853 -2.293 1.00 96.44 77 VAL A C 1
ATOM 597 O O . VAL A 1 77 ? -4.340 1.473 -3.457 1.00 96.44 77 VAL A O 1
ATOM 600 N N . LEU A 1 78 ? -5.564 1.710 -1.585 1.00 95.50 78 LEU A N 1
ATOM 601 C CA . LEU A 1 78 ? -6.764 1.025 -2.079 1.00 95.50 78 LEU A CA 1
ATOM 602 C C . LEU A 1 78 ? -7.334 1.672 -3.347 1.00 95.50 78 LEU A C 1
ATOM 604 O O . LEU A 1 78 ? -7.682 0.964 -4.289 1.00 95.50 78 LEU A O 1
ATOM 608 N N . LEU A 1 79 ? -7.378 3.008 -3.403 1.00 94.88 79 LEU A N 1
ATOM 609 C CA . LEU A 1 79 ? -7.833 3.736 -4.588 1.00 94.88 79 LEU A CA 1
ATOM 610 C C . LEU A 1 79 ? -7.015 3.360 -5.828 1.00 94.88 79 LEU A C 1
ATOM 612 O O . LEU A 1 79 ? -7.579 3.141 -6.893 1.00 94.88 79 LEU A O 1
ATOM 616 N N . PHE A 1 80 ? -5.693 3.259 -5.702 1.00 92.12 80 PHE A N 1
ATOM 617 C CA . PHE A 1 80 ? -4.852 2.914 -6.845 1.00 92.12 80 PHE A CA 1
ATOM 618 C C . PHE A 1 80 ? -4.964 1.450 -7.264 1.00 92.12 80 PHE A C 1
ATOM 620 O O . PHE A 1 80 ? -4.876 1.181 -8.456 1.00 92.12 80 PHE A O 1
ATOM 627 N N . TYR A 1 81 ? -5.235 0.528 -6.337 1.00 86.44 81 TYR A N 1
ATOM 628 C CA . TYR A 1 81 ? -5.581 -0.848 -6.707 1.00 86.44 81 TYR A CA 1
ATOM 629 C C . TYR A 1 81 ? -6.906 -0.929 -7.466 1.00 86.44 81 TYR A C 1
ATOM 631 O O . TYR A 1 81 ? -7.016 -1.694 -8.418 1.00 86.44 81 TYR A O 1
ATOM 639 N N . ALA A 1 82 ? -7.899 -0.121 -7.088 1.00 87.12 82 ALA A N 1
ATOM 640 C CA . ALA A 1 82 ? -9.181 -0.075 -7.788 1.00 87.12 82 ALA A CA 1
ATOM 641 C C . ALA A 1 82 ? -9.076 0.536 -9.200 1.00 87.12 82 ALA A C 1
ATOM 643 O O . ALA A 1 82 ? -9.876 0.203 -10.070 1.00 87.12 82 ALA A O 1
ATOM 644 N N . LEU A 1 83 ? -8.096 1.417 -9.426 1.00 88.38 83 LEU A N 1
ATOM 645 C CA . LEU A 1 83 ? -7.847 2.075 -10.713 1.00 88.38 83 LEU A CA 1
ATOM 646 C C . LEU A 1 83 ? -6.881 1.307 -11.626 1.00 88.38 83 LEU A C 1
ATOM 648 O O . LEU A 1 83 ? -6.595 1.776 -12.727 1.00 88.38 83 LEU A O 1
ATOM 652 N N . ASP A 1 84 ? -6.351 0.164 -11.188 1.00 81.69 84 ASP A N 1
ATOM 653 C CA . ASP A 1 84 ? -5.452 -0.639 -12.012 1.00 81.69 84 ASP A CA 1
ATOM 654 C C . ASP A 1 84 ? -6.210 -1.154 -13.256 1.00 81.69 84 ASP A C 1
ATOM 656 O O . ASP A 1 84 ? -7.217 -1.859 -13.110 1.00 81.69 84 ASP A O 1
ATOM 660 N N . PRO A 1 85 ? -5.738 -0.844 -14.484 1.00 76.56 85 PRO A N 1
ATOM 661 C CA . PRO A 1 85 ? -6.363 -1.291 -15.726 1.00 76.56 85 PRO A CA 1
ATOM 662 C C . PRO A 1 85 ? -6.611 -2.795 -15.783 1.00 76.56 85 PRO A C 1
ATOM 664 O O . PRO A 1 85 ? -7.575 -3.231 -16.401 1.00 76.56 85 PRO A O 1
ATOM 667 N N . LEU A 1 86 ? -5.777 -3.596 -15.123 1.00 71.56 86 LEU A N 1
ATOM 668 C CA . LEU A 1 86 ? -5.945 -5.043 -15.077 1.00 71.56 86 LEU A CA 1
ATOM 669 C C . LEU A 1 86 ? -7.133 -5.474 -14.196 1.00 71.56 86 LEU A C 1
ATOM 671 O O . LEU A 1 86 ? -7.751 -6.496 -14.484 1.00 71.56 86 LEU A O 1
ATOM 675 N N . VAL A 1 87 ? -7.487 -4.702 -13.156 1.00 70.94 87 VAL A N 1
ATOM 676 C CA . VAL A 1 87 ? -8.737 -4.918 -12.398 1.00 70.94 87 VAL A CA 1
ATOM 677 C C . VAL A 1 87 ? -9.935 -4.559 -13.276 1.00 70.94 87 VAL A C 1
ATOM 679 O O . VAL A 1 87 ? -10.925 -5.285 -13.288 1.00 70.94 87 VAL A O 1
ATOM 682 N N . ILE A 1 88 ? -9.836 -3.458 -14.025 1.00 75.62 88 ILE A N 1
ATOM 683 C CA . ILE A 1 88 ? -10.933 -2.920 -14.842 1.00 75.62 88 ILE A CA 1
ATOM 684 C C . ILE A 1 88 ? -11.203 -3.795 -16.074 1.00 75.62 88 ILE A C 1
ATOM 686 O O . ILE A 1 88 ? -12.356 -4.035 -16.419 1.00 75.62 88 ILE A O 1
ATOM 690 N N . ALA A 1 89 ? -10.153 -4.292 -16.729 1.00 75.62 89 ALA A N 1
ATOM 691 C CA . ALA A 1 89 ? -10.256 -5.071 -17.961 1.00 75.62 89 ALA A CA 1
ATOM 692 C C . ALA A 1 89 ? -10.737 -6.517 -17.744 1.00 75.62 89 ALA A C 1
ATOM 694 O O . ALA A 1 89 ? -11.038 -7.201 -18.719 1.00 75.62 89 ALA A O 1
ATOM 695 N N . GLY A 1 90 ? -10.797 -7.002 -16.497 1.00 66.44 90 GLY A N 1
ATOM 696 C CA . GLY A 1 90 ? -11.323 -8.334 -16.173 1.00 66.44 90 GLY A CA 1
ATOM 697 C C . GLY A 1 90 ? -10.540 -9.508 -16.780 1.00 66.44 90 GLY A C 1
ATOM 698 O O . GLY A 1 90 ? -11.094 -10.597 -16.904 1.00 66.44 90 GLY A O 1
ATOM 699 N N . GLY A 1 91 ? -9.280 -9.291 -17.177 1.00 68.75 91 GLY A N 1
ATOM 700 C CA . GLY A 1 91 ? -8.416 -10.321 -17.763 1.00 68.75 91 GLY A CA 1
ATOM 701 C C . GLY A 1 91 ? -7.949 -11.382 -16.758 1.00 68.75 91 GLY A C 1
ATOM 702 O O . GLY A 1 91 ? -8.268 -11.322 -15.567 1.00 68.75 91 GLY A O 1
ATOM 703 N N . GLU A 1 92 ? -7.161 -12.355 -17.230 1.00 68.06 92 GLU A N 1
ATOM 704 C CA . GLU A 1 92 ? -6.574 -13.384 -16.363 1.00 68.06 92 GLU A CA 1
ATOM 705 C C . GLU A 1 92 ? -5.731 -12.753 -15.247 1.00 68.06 92 GLU A C 1
ATOM 707 O O . GLU A 1 92 ? -4.828 -11.944 -15.480 1.00 68.06 92 GLU A O 1
ATOM 712 N N . LYS A 1 93 ? -6.051 -13.115 -14.002 1.00 69.19 93 LYS A N 1
ATOM 713 C CA . LYS A 1 93 ? -5.398 -12.550 -12.822 1.00 69.19 93 LYS A CA 1
ATOM 714 C C . LYS A 1 93 ? -4.097 -13.303 -12.543 1.00 69.19 93 LYS A C 1
ATOM 716 O O . LYS A 1 93 ? -4.151 -14.517 -12.351 1.00 69.19 93 LYS A O 1
ATOM 721 N N . PRO A 1 94 ? -2.945 -12.615 -12.438 1.00 70.69 94 PRO A N 1
ATOM 722 C CA . PRO A 1 94 ? -1.714 -13.252 -11.990 1.00 70.69 94 PRO A CA 1
ATOM 723 C C . PRO A 1 94 ? -1.884 -13.866 -10.593 1.00 70.69 94 PRO A C 1
ATOM 725 O O . PRO A 1 94 ? -2.638 -13.363 -9.752 1.00 70.69 94 PRO A O 1
ATOM 728 N N . SER A 1 95 ? -1.164 -14.959 -10.341 1.00 69.31 95 SER A N 1
ATOM 729 C CA . SER A 1 95 ? -1.147 -15.650 -9.050 1.00 69.31 95 SER A CA 1
ATOM 730 C C . SER A 1 95 ? -0.829 -14.677 -7.908 1.00 69.31 95 SER A C 1
ATOM 732 O O . SER A 1 95 ? 0.104 -13.886 -8.011 1.00 69.31 95 SER A O 1
ATOM 734 N N . GLY A 1 96 ? -1.612 -14.718 -6.826 1.00 78.19 96 GLY A N 1
ATOM 735 C CA . GLY A 1 96 ? -1.471 -13.819 -5.670 1.00 78.19 96 GLY A CA 1
ATOM 736 C C . GLY A 1 96 ? -2.322 -12.546 -5.741 1.00 78.19 96 GLY A C 1
ATOM 737 O O . GLY A 1 96 ? -2.717 -12.015 -4.705 1.00 78.19 96 GLY A O 1
ATOM 738 N N . ARG A 1 97 ? -2.735 -12.108 -6.937 1.00 83.19 97 ARG A N 1
ATOM 739 C CA . ARG A 1 97 ? -3.610 -10.934 -7.093 1.00 83.19 97 ARG A CA 1
ATOM 740 C C . ARG A 1 97 ? -4.986 -11.123 -6.466 1.00 83.19 97 ARG A C 1
ATOM 742 O O . ARG A 1 97 ? -5.534 -10.184 -5.904 1.00 83.19 97 ARG A O 1
ATOM 749 N N . ALA A 1 98 ? -5.538 -12.332 -6.548 1.00 87.75 98 ALA A N 1
ATOM 750 C CA . ALA A 1 98 ? -6.838 -12.640 -5.956 1.00 87.75 98 ALA A CA 1
ATOM 751 C C . ALA A 1 98 ? -6.855 -12.383 -4.438 1.00 87.75 98 ALA A C 1
ATOM 753 O O . ALA A 1 98 ? -7.850 -11.890 -3.915 1.00 87.75 98 ALA A O 1
ATOM 754 N N . ILE A 1 99 ? -5.739 -12.659 -3.756 1.00 91.94 99 ILE A N 1
ATOM 755 C CA . ILE A 1 99 ? -5.587 -12.435 -2.314 1.00 91.94 99 ILE A CA 1
ATOM 756 C C . ILE A 1 99 ? -5.528 -10.929 -2.034 1.00 91.94 99 ILE A C 1
ATOM 758 O O . ILE A 1 99 ? -6.280 -10.434 -1.200 1.00 91.94 99 ILE A O 1
ATOM 762 N N . VAL A 1 100 ? -4.730 -10.180 -2.805 1.00 91.75 100 VAL A N 1
ATOM 763 C CA . VAL A 1 100 ? -4.659 -8.710 -2.708 1.00 91.75 100 VAL A CA 1
ATOM 764 C C . VAL A 1 100 ? -6.028 -8.068 -2.930 1.00 91.75 100 VAL A C 1
ATOM 766 O O . VAL A 1 100 ? -6.429 -7.186 -2.176 1.00 91.75 100 VAL A O 1
ATOM 769 N N . GLU A 1 101 ? -6.774 -8.513 -3.941 1.00 90.69 101 GLU A N 1
A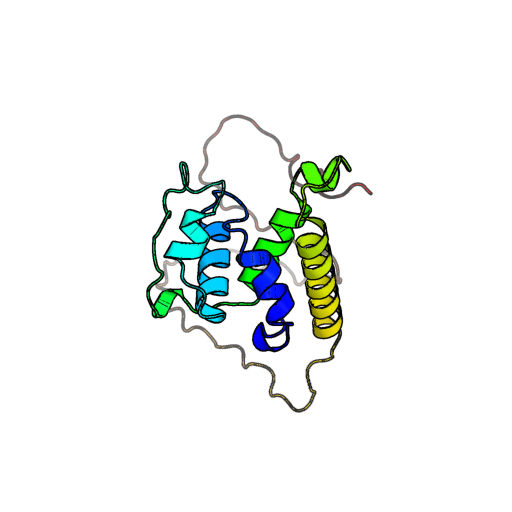TOM 770 C CA . GLU A 1 101 ? -8.114 -7.999 -4.226 1.00 90.69 101 GLU A CA 1
ATOM 771 C C . GLU A 1 101 ? -9.120 -8.337 -3.119 1.00 90.69 101 GLU A C 1
ATOM 773 O O . GLU A 1 101 ? -9.948 -7.492 -2.776 1.00 90.69 101 GLU A O 1
ATOM 778 N N . ALA A 1 102 ? -9.058 -9.543 -2.548 1.00 93.38 102 ALA A N 1
ATOM 779 C CA . ALA A 1 102 ? -9.903 -9.933 -1.422 1.00 93.38 102 ALA A CA 1
ATOM 780 C C . ALA A 1 102 ? -9.615 -9.065 -0.187 1.00 93.38 102 ALA A C 1
ATOM 782 O O . ALA A 1 102 ? -10.541 -8.475 0.371 1.00 93.38 102 ALA A O 1
ATOM 783 N N . SER A 1 103 ? -8.342 -8.889 0.172 1.00 96.44 103 SER A N 1
ATOM 784 C CA . SER A 1 103 ? -7.935 -8.011 1.274 1.00 96.44 103 SER A CA 1
ATOM 785 C C . SER A 1 103 ? -8.307 -6.551 1.024 1.00 96.44 103 SER A C 1
ATOM 787 O O . SER A 1 103 ? -8.802 -5.872 1.923 1.00 96.44 103 SER A O 1
ATOM 789 N N . ALA A 1 104 ? -8.166 -6.056 -0.209 1.00 94.56 104 ALA A N 1
ATOM 790 C CA . ALA A 1 104 ? -8.606 -4.709 -0.561 1.00 94.56 104 ALA A CA 1
ATOM 791 C C . ALA A 1 104 ? -10.121 -4.528 -0.357 1.00 94.56 104 ALA A C 1
ATOM 793 O O . ALA A 1 104 ? -10.552 -3.506 0.181 1.00 94.56 104 ALA A O 1
ATOM 794 N N . ARG A 1 105 ? -10.934 -5.525 -0.735 1.00 94.25 105 ARG A N 1
ATOM 795 C CA . ARG A 1 105 ? -12.389 -5.518 -0.506 1.00 94.25 105 ARG A CA 1
ATOM 796 C C . ARG A 1 105 ? -12.731 -5.556 0.981 1.00 94.25 105 ARG A C 1
ATOM 798 O O . ARG A 1 105 ? -13.562 -4.763 1.410 1.00 94.25 105 ARG A O 1
ATOM 805 N N . ASN A 1 106 ? -12.065 -6.401 1.766 1.00 96.44 106 ASN A N 1
ATOM 806 C CA . ASN A 1 106 ? -12.264 -6.471 3.216 1.00 96.44 106 ASN A CA 1
ATOM 807 C C . ASN A 1 106 ? -11.943 -5.137 3.899 1.00 96.44 106 ASN A C 1
ATOM 809 O O . ASN A 1 106 ? -12.726 -4.652 4.713 1.00 96.44 106 ASN A O 1
ATOM 813 N N . LEU A 1 107 ? -10.832 -4.495 3.527 1.00 96.69 107 LEU A N 1
ATOM 814 C CA . LEU A 1 107 ? -10.458 -3.188 4.067 1.00 96.69 107 LEU A CA 1
ATOM 815 C C . LEU A 1 107 ? -11.477 -2.104 3.725 1.00 96.69 107 LEU A C 1
ATOM 817 O O . LEU A 1 107 ? -11.810 -1.298 4.592 1.00 96.69 107 LEU A O 1
ATOM 821 N N . LEU A 1 108 ? -11.982 -2.079 2.489 1.00 94.69 108 LEU A N 1
ATOM 822 C CA . LEU A 1 108 ? -13.037 -1.146 2.090 1.00 94.69 108 LEU A CA 1
ATOM 823 C C . LEU A 1 108 ? -14.326 -1.384 2.886 1.00 94.69 108 LEU A C 1
ATOM 825 O O . LEU A 1 108 ? -14.891 -0.424 3.403 1.00 94.69 108 LEU A O 1
ATOM 829 N N . SER A 1 109 ? -14.746 -2.640 3.056 1.00 94.38 109 SER A N 1
ATOM 830 C CA . SER A 1 109 ? -15.906 -2.995 3.884 1.00 94.38 109 SER A CA 1
ATOM 831 C C . SER A 1 109 ? -15.725 -2.552 5.338 1.00 94.38 109 SER A C 1
ATOM 833 O O . SER A 1 109 ? -16.603 -1.898 5.894 1.00 94.38 109 SER A O 1
ATOM 835 N N . ASN A 1 110 ? -14.560 -2.820 5.937 1.00 93.94 110 ASN A N 1
ATOM 836 C CA . ASN A 1 110 ? -14.241 -2.387 7.300 1.00 93.94 110 ASN A CA 1
ATOM 837 C C . ASN A 1 110 ? -14.266 -0.859 7.429 1.00 93.94 110 ASN A C 1
ATOM 839 O O . ASN A 1 110 ? -14.804 -0.326 8.395 1.00 93.94 110 ASN A O 1
ATOM 843 N N . LEU A 1 111 ? -13.718 -0.135 6.447 1.00 93.75 111 LEU A N 1
ATOM 844 C CA . LEU A 1 111 ? -13.753 1.328 6.419 1.00 93.75 111 LEU A CA 1
ATOM 845 C C . LEU A 1 111 ? -15.185 1.876 6.375 1.00 93.75 111 LEU A C 1
ATOM 847 O O . LEU A 1 111 ? -15.452 2.870 7.048 1.00 93.75 111 LEU A O 1
ATOM 851 N N . ILE A 1 112 ? -16.080 1.242 5.610 1.00 92.06 112 ILE A N 1
ATOM 852 C CA . ILE A 1 112 ? -17.497 1.621 5.525 1.00 92.06 112 ILE A CA 1
ATOM 853 C C . ILE A 1 112 ? -18.176 1.403 6.878 1.00 92.06 112 ILE A C 1
ATOM 855 O O . ILE A 1 112 ? -18.700 2.361 7.442 1.00 92.06 112 ILE A O 1
ATOM 859 N N . VAL A 1 113 ? -18.060 0.201 7.452 1.00 91.75 113 VAL A N 1
ATOM 860 C CA . VAL A 1 113 ? -18.640 -0.131 8.767 1.00 91.75 113 VAL A CA 1
ATOM 861 C C . VAL A 1 113 ? -18.167 0.852 9.841 1.00 91.75 113 VAL A C 1
ATOM 863 O O . VAL A 1 113 ? -18.972 1.412 10.577 1.00 91.75 113 VAL A O 1
ATOM 866 N N . LEU A 1 114 ? -16.864 1.140 9.892 1.00 89.25 114 LEU A N 1
ATOM 867 C CA . LEU A 1 114 ? -16.297 2.085 10.857 1.00 89.25 114 LEU A CA 1
ATOM 868 C C . LEU A 1 114 ? -16.701 3.545 10.603 1.00 89.25 114 LEU A C 1
ATOM 870 O O . LEU A 1 114 ? -16.584 4.372 11.507 1.00 89.25 114 LEU A O 1
ATOM 874 N N . SER A 1 115 ? -17.113 3.891 9.381 1.00 86.69 115 SER A N 1
ATOM 875 C CA . SER A 1 115 ? -17.599 5.234 9.051 1.00 86.69 115 SER A CA 1
ATOM 876 C C . SER A 1 115 ? -19.056 5.457 9.453 1.00 86.69 115 SER A C 1
ATOM 878 O O . SER A 1 115 ? -19.435 6.595 9.726 1.00 86.69 115 SER A O 1
ATOM 880 N N . GLU A 1 116 ? -19.843 4.382 9.517 1.00 83.88 116 GLU A N 1
ATOM 881 C CA . GLU A 1 116 ? -21.256 4.395 9.903 1.00 83.88 116 GLU A CA 1
ATOM 882 C C . GLU A 1 116 ? -21.451 4.346 11.423 1.00 83.88 116 GLU A C 1
ATOM 884 O O . GLU A 1 116 ? -22.515 4.724 11.913 1.00 83.88 116 GLU A O 1
ATOM 889 N N . THR A 1 117 ? -20.424 3.944 12.182 1.00 74.56 117 THR A N 1
ATOM 890 C CA . THR A 1 117 ? -20.441 3.998 13.647 1.00 74.56 117 THR A CA 1
ATOM 891 C C . THR A 1 117 ? -20.635 5.447 14.117 1.00 74.56 117 THR A C 1
ATOM 893 O O . THR A 1 117 ? -19.760 6.289 13.874 1.00 74.56 117 THR A O 1
ATOM 896 N N . PRO A 1 118 ? -21.748 5.770 14.808 1.00 64.81 118 PRO A N 1
ATOM 897 C CA . PRO A 1 118 ? -21.970 7.106 15.339 1.00 64.81 118 PRO A CA 1
ATOM 898 C C . PRO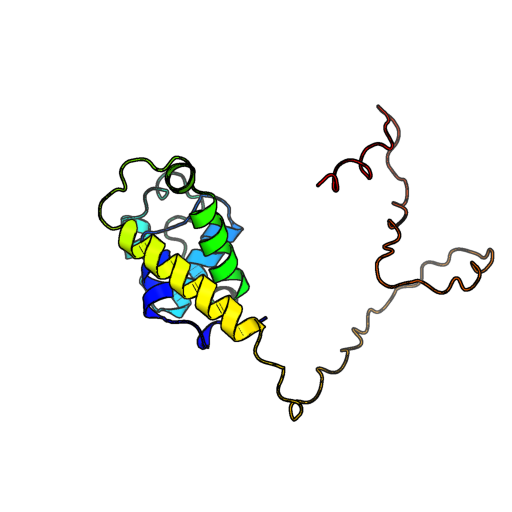 A 1 118 ? -20.813 7.499 16.266 1.00 64.81 118 PRO A C 1
ATOM 900 O O . PRO A 1 118 ? -20.371 6.664 17.061 1.00 64.81 118 PRO A O 1
ATOM 903 N N . PRO A 1 119 ? -20.320 8.749 16.210 1.00 61.53 119 PRO A N 1
ATOM 904 C CA . PRO A 1 119 ? -19.402 9.247 17.222 1.00 61.53 119 PRO A CA 1
ATOM 905 C C . PRO A 1 119 ? -20.049 9.058 18.592 1.00 61.53 119 PRO A C 1
ATOM 907 O O . PRO A 1 119 ? -21.200 9.459 18.776 1.00 61.53 119 PRO A O 1
ATOM 910 N N . ASP A 1 120 ? -19.326 8.441 19.526 1.00 56.28 120 ASP A N 1
ATOM 911 C CA . ASP A 1 120 ? -19.793 8.274 20.899 1.00 56.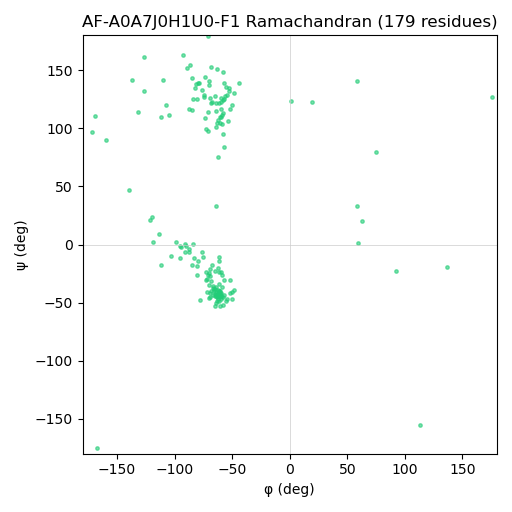28 120 ASP A CA 1
ATOM 912 C C . ASP A 1 120 ? -20.275 9.637 21.442 1.00 56.28 120 ASP A C 1
ATOM 914 O O . ASP A 1 120 ? -19.485 10.590 21.466 1.00 56.28 120 ASP A O 1
ATOM 918 N N . PRO A 1 121 ? -21.553 9.771 21.851 1.00 62.22 121 PRO A N 1
ATOM 919 C CA . PRO A 1 121 ? -22.083 11.023 22.383 1.00 62.22 121 PRO A CA 1
ATOM 920 C C . PRO A 1 121 ? -21.376 11.482 23.670 1.00 62.22 121 PRO A C 1
ATOM 922 O O . PRO A 1 121 ? -21.535 12.642 24.051 1.00 62.22 121 PRO A O 1
ATOM 925 N N . ALA A 1 122 ? -20.591 10.617 24.326 1.00 59.53 122 ALA A N 1
ATOM 926 C CA . ALA A 1 122 ? -19.784 10.954 25.497 1.00 59.53 122 ALA A CA 1
ATOM 927 C C . ALA A 1 122 ? -18.418 11.586 25.164 1.00 59.53 122 ALA A C 1
ATOM 929 O O . ALA A 1 122 ? -17.764 12.126 26.061 1.00 59.53 122 ALA A O 1
ATOM 930 N N . LEU A 1 123 ? -17.971 11.565 23.901 1.00 57.59 123 LEU A N 1
ATOM 931 C CA . LEU A 1 123 ? -16.720 12.213 23.509 1.00 57.59 123 LEU A CA 1
ATOM 932 C C . LEU A 1 123 ? -16.938 13.725 23.322 1.00 57.59 123 LEU A C 1
ATOM 934 O O . LEU A 1 123 ? -17.792 14.131 22.525 1.00 57.59 123 LEU A O 1
ATOM 938 N N . PRO A 1 124 ? -16.160 14.593 24.002 1.00 51.88 124 PRO A N 1
ATOM 939 C CA . PRO A 1 124 ? -16.235 16.030 23.782 1.00 51.88 124 PRO A CA 1
ATOM 940 C C . PRO A 1 124 ? -15.990 16.333 22.304 1.00 51.88 124 PRO A C 1
ATOM 942 O O . PRO A 1 124 ? -14.986 15.899 21.732 1.00 51.88 124 PRO A O 1
ATOM 945 N N . LYS A 1 125 ? -16.896 17.097 21.679 1.00 52.84 125 LYS A N 1
ATOM 946 C CA . LYS A 1 125 ? -16.667 17.649 20.336 1.00 52.84 125 LYS A CA 1
ATOM 947 C C . LYS A 1 125 ? -15.279 18.301 20.319 1.00 52.84 125 LYS A C 1
ATOM 949 O O . LYS A 1 125 ? -15.010 19.104 21.217 1.00 52.84 125 LYS A O 1
ATOM 954 N N . PRO A 1 126 ? -14.414 17.999 19.331 1.00 53.22 126 PRO A N 1
ATOM 955 C CA . PRO A 1 126 ? -13.145 18.694 19.190 1.00 53.22 126 PRO A CA 1
ATOM 956 C C . PRO A 1 126 ? -13.422 20.194 19.184 1.00 53.22 126 PRO A C 1
ATOM 958 O O . PRO A 1 126 ? -14.157 20.687 18.324 1.00 53.22 126 PRO A O 1
ATOM 961 N N . ALA A 1 127 ? -12.903 20.901 20.189 1.00 47.56 127 ALA A N 1
ATOM 962 C CA . ALA A 1 127 ? -13.045 22.342 20.260 1.00 47.56 127 ALA A CA 1
ATOM 963 C C . ALA A 1 127 ? -12.498 22.931 18.951 1.00 47.56 127 ALA A C 1
ATOM 965 O O . ALA A 1 127 ? -11.431 22.493 18.501 1.00 47.56 127 ALA A O 1
ATOM 966 N N . PRO A 1 128 ? -13.190 23.894 18.318 1.00 48.25 128 PRO A N 1
ATOM 967 C CA . PRO A 1 128 ? -12.605 24.627 17.214 1.00 48.25 128 PRO A CA 1
ATOM 968 C C . PRO A 1 128 ? -11.346 25.299 17.756 1.00 48.25 128 PRO A C 1
ATOM 970 O O . PRO A 1 128 ? -11.417 26.264 18.516 1.00 48.25 128 PRO A O 1
ATOM 973 N N . GLN A 1 129 ? -10.178 24.749 17.421 1.00 47.72 129 GLN A N 1
ATOM 974 C CA . GLN A 1 129 ? -8.923 25.426 17.679 1.00 47.72 129 GLN A CA 1
ATOM 975 C C . GLN A 1 129 ? -8.955 26.682 16.820 1.00 47.72 129 GLN A C 1
ATOM 977 O O . GLN A 1 129 ? -8.754 26.630 15.607 1.00 47.72 129 GLN A O 1
ATOM 982 N N . ALA A 1 130 ? -9.263 27.808 17.458 1.00 42.16 130 ALA A N 1
ATOM 983 C CA . ALA A 1 130 ? -9.016 29.119 16.906 1.00 42.16 130 ALA A CA 1
ATOM 984 C C . ALA A 1 130 ? -7.512 29.191 16.640 1.00 42.16 130 ALA A C 1
ATOM 986 O O . ALA A 1 130 ? -6.708 29.458 17.533 1.00 42.16 130 ALA A O 1
ATOM 987 N N . SER A 1 131 ? -7.107 28.884 15.409 1.00 40.56 131 SER A N 1
ATOM 988 C CA . SER A 1 131 ? -5.766 29.198 14.963 1.00 40.56 131 SER A CA 1
ATOM 989 C C . SER A 1 131 ? -5.641 30.709 15.087 1.00 40.56 131 SER A C 1
ATOM 991 O O . SER A 1 131 ? -6.291 31.446 14.341 1.00 40.56 131 SER A O 1
ATOM 993 N N . HIS A 1 132 ? -4.837 31.175 16.040 1.00 46.06 132 HIS A N 1
ATOM 994 C CA . HIS A 1 132 ? -4.355 32.545 16.084 1.00 46.06 132 HIS A CA 1
ATOM 995 C C . HIS A 1 132 ? -3.503 32.792 14.831 1.00 46.06 132 HIS A C 1
ATOM 997 O O . HIS A 1 132 ? -2.275 32.813 14.870 1.00 46.06 132 HIS A O 1
ATOM 1003 N N . GLN A 1 133 ? -4.155 32.962 13.681 1.00 47.62 133 GLN A N 1
ATOM 1004 C CA . GLN A 1 133 ? -3.532 33.559 12.519 1.00 47.62 133 GLN A CA 1
ATOM 1005 C C . GLN A 1 133 ? -3.396 35.042 12.833 1.00 47.62 133 GLN A C 1
ATOM 1007 O O . GLN A 1 133 ? -4.342 35.822 12.737 1.00 47.62 133 GLN A O 1
ATOM 1012 N 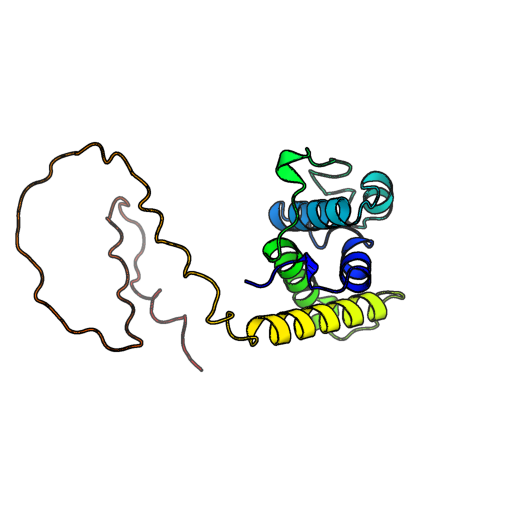N . LYS A 1 134 ? -2.183 35.413 13.246 1.00 37.00 134 LYS A N 1
ATOM 1013 C CA . LYS A 1 134 ? -1.681 36.784 13.291 1.00 37.00 134 LYS A CA 1
ATOM 1014 C C . LYS A 1 134 ? -1.774 37.368 11.878 1.00 37.00 134 LYS A C 1
ATOM 1016 O O . LYS A 1 134 ? -0.831 37.310 11.093 1.00 37.00 134 LYS A O 1
ATOM 1021 N N . ARG A 1 135 ? -2.959 37.875 11.543 1.00 35.91 135 ARG A N 1
ATOM 1022 C CA . ARG A 1 135 ? -3.287 38.556 10.296 1.00 35.91 135 ARG A CA 1
ATOM 1023 C C . ARG A 1 135 ? -2.582 39.910 10.351 1.00 35.91 135 ARG A C 1
ATOM 1025 O O . ARG A 1 135 ? -3.048 40.825 11.019 1.00 35.91 135 ARG A O 1
ATOM 1032 N N . LYS A 1 136 ? -1.410 40.020 9.717 1.00 37.59 136 LYS A N 1
ATOM 1033 C CA . LYS A 1 136 ? -0.835 41.331 9.393 1.00 37.59 136 LYS A CA 1
ATOM 1034 C C . LYS A 1 136 ? -1.849 42.029 8.485 1.00 37.59 136 LYS A C 1
ATOM 1036 O O . LYS A 1 136 ? -2.094 41.575 7.370 1.00 37.59 136 LYS A O 1
ATOM 1041 N N . SER A 1 137 ? -2.493 43.056 9.021 1.00 40.81 137 SER A N 1
ATOM 1042 C CA . SER A 1 137 ? -3.440 43.922 8.336 1.00 40.81 137 SER A CA 1
ATOM 1043 C C . SER A 1 137 ? -2.727 44.675 7.215 1.00 40.81 137 SER A C 1
ATOM 1045 O O . SER A 1 137 ? -1.840 45.487 7.462 1.00 40.81 137 SER A O 1
ATOM 1047 N N . LEU A 1 138 ? -3.120 44.400 5.975 1.00 36.28 138 LEU A N 1
ATOM 1048 C CA . LEU A 1 138 ? -2.967 45.345 4.878 1.00 36.28 138 LEU A CA 1
ATOM 1049 C C . LEU A 1 138 ? -4.358 45.910 4.618 1.00 36.28 138 LEU A C 1
ATOM 1051 O O . LEU A 1 138 ? -5.280 45.184 4.251 1.00 36.28 138 LEU A O 1
ATOM 1055 N N . ASN A 1 139 ? -4.498 47.191 4.936 1.00 39.28 139 ASN A N 1
ATOM 1056 C CA . ASN A 1 139 ? -5.726 47.962 4.838 1.00 39.28 139 ASN A CA 1
ATOM 1057 C C . ASN A 1 139 ? -6.148 48.081 3.370 1.00 39.28 139 ASN A C 1
ATOM 1059 O O . ASN A 1 139 ? -5.354 48.553 2.562 1.00 39.28 139 ASN A O 1
ATOM 1063 N N . PHE A 1 140 ? -7.392 47.728 3.050 1.00 30.61 140 PHE A N 1
ATOM 1064 C CA . PHE A 1 140 ? -8.078 48.229 1.862 1.00 30.61 140 PHE A CA 1
ATOM 1065 C C . PHE A 1 140 ? -9.518 48.587 2.221 1.00 30.61 140 PHE A C 1
ATOM 1067 O O . PHE A 1 140 ? -10.137 47.975 3.089 1.00 30.61 140 PHE A O 1
ATOM 1074 N N . VAL A 1 141 ? -9.947 49.678 1.604 1.00 33.75 141 VAL A N 1
ATOM 1075 C CA . VAL A 1 141 ? -11.003 50.599 2.008 1.00 33.75 141 VAL A CA 1
ATOM 1076 C C . VAL A 1 141 ? -12.380 50.097 1.557 1.00 33.75 141 VAL A C 1
ATOM 1078 O O . VAL A 1 141 ? -12.499 49.489 0.499 1.00 33.75 141 VAL A O 1
ATOM 1081 N N . ASP A 1 142 ? -13.355 50.347 2.430 1.00 32.59 142 ASP A N 1
ATOM 1082 C CA . ASP A 1 142 ? -14.814 50.473 2.282 1.00 32.59 142 ASP A CA 1
ATOM 1083 C C . ASP A 1 142 ? -15.450 50.282 0.885 1.00 32.59 142 ASP A C 1
ATOM 1085 O O . ASP A 1 142 ? -15.131 51.029 -0.035 1.00 32.59 142 ASP A O 1
ATOM 1089 N N . ASP A 1 143 ? -16.405 49.342 0.768 1.00 31.47 143 ASP A N 1
ATOM 1090 C CA . ASP A 1 143 ? -17.755 49.643 0.247 1.00 31.47 143 ASP A CA 1
ATOM 1091 C C . ASP A 1 143 ? -18.744 48.460 0.455 1.00 31.47 143 ASP A C 1
ATOM 1093 O O . ASP A 1 143 ? -18.651 47.419 -0.196 1.00 31.47 143 ASP A O 1
ATOM 1097 N N . LYS A 1 144 ? -19.715 48.674 1.359 1.00 33.62 144 LYS A N 1
ATOM 1098 C CA . LYS A 1 144 ? -21.035 48.014 1.572 1.00 33.62 144 LYS A CA 1
ATOM 1099 C C . LYS A 1 144 ? -21.166 46.489 1.843 1.00 33.62 144 LYS A C 1
ATOM 1101 O O . LYS A 1 144 ? -20.550 45.654 1.186 1.00 33.62 144 LYS A O 1
ATOM 1106 N N . PRO A 1 145 ? -22.083 46.087 2.758 1.00 36.31 145 PRO A N 1
ATOM 1107 C CA . PRO A 1 145 ? -22.366 44.680 3.056 1.00 36.31 145 PRO A CA 1
ATOM 1108 C C . PRO A 1 145 ? -23.292 44.047 1.998 1.00 36.31 145 PRO A C 1
ATOM 1110 O O . PRO A 1 145 ? -24.284 44.674 1.615 1.00 36.31 145 PRO A O 1
ATOM 1113 N N . PRO A 1 146 ? -23.062 42.796 1.555 1.00 42.53 146 PRO A N 1
ATOM 1114 C CA . PRO A 1 146 ? -24.091 42.032 0.869 1.00 42.53 146 PRO A CA 1
ATOM 1115 C C . PRO A 1 146 ? -25.122 41.562 1.895 1.00 42.53 146 PRO A C 1
ATOM 1117 O O . PRO A 1 146 ? -24.783 40.987 2.928 1.00 42.53 146 PRO A O 1
ATOM 1120 N N . THR A 1 147 ? -26.376 41.852 1.576 1.00 40.06 147 THR A N 1
ATOM 1121 C CA . THR A 1 147 ? -27.601 41.448 2.263 1.00 40.06 147 THR A CA 1
ATOM 1122 C C . THR A 1 147 ? -27.599 39.979 2.671 1.00 40.06 147 THR A C 1
ATOM 1124 O O . THR A 1 147 ? -27.205 39.116 1.888 1.00 40.06 147 THR A O 1
ATOM 1127 N N . ASP A 1 148 ? -28.099 39.732 3.879 1.00 43.78 148 ASP A N 1
ATOM 1128 C CA . ASP A 1 148 ? -28.401 38.418 4.438 1.00 43.78 148 ASP A CA 1
ATOM 1129 C C . ASP A 1 148 ? -29.323 37.627 3.490 1.00 43.78 148 ASP A C 1
ATOM 1131 O O . ASP A 1 148 ? -30.493 37.967 3.310 1.00 43.78 148 ASP A O 1
ATOM 1135 N N . VAL A 1 149 ? -28.767 36.623 2.810 1.00 51.03 149 VAL A N 1
ATOM 1136 C CA . VAL A 1 149 ? -29.520 35.663 1.996 1.00 51.03 149 VAL A CA 1
ATOM 1137 C C . VAL A 1 149 ? -29.416 34.322 2.705 1.00 51.03 149 VAL A C 1
ATOM 1139 O O . VAL A 1 149 ? -28.346 33.713 2.753 1.00 51.03 149 VAL A O 1
ATOM 1142 N N . GLU A 1 150 ? -30.537 33.879 3.265 1.00 46.44 150 GLU A N 1
ATOM 1143 C CA . GLU A 1 150 ? -30.669 32.601 3.957 1.00 46.44 150 GLU A CA 1
ATOM 1144 C C . GLU A 1 150 ? -30.395 31.446 2.976 1.00 46.44 150 GLU A C 1
ATOM 1146 O O . GLU A 1 150 ? -31.174 31.171 2.061 1.00 46.44 150 GLU A O 1
ATOM 1151 N N . MET A 1 151 ? -29.241 30.791 3.129 1.00 48.16 151 MET A N 1
ATOM 1152 C CA . MET A 1 151 ? -28.817 29.699 2.250 1.00 48.16 151 MET A CA 1
ATOM 1153 C C . MET A 1 151 ? -29.574 28.407 2.575 1.00 48.16 151 MET A C 1
ATOM 1155 O O . MET A 1 151 ? -29.631 27.984 3.732 1.00 48.16 151 MET A O 1
ATOM 1159 N N . LYS A 1 152 ? -30.103 27.720 1.554 1.00 45.38 152 LYS A N 1
ATOM 1160 C CA . LYS A 1 152 ? -30.649 26.363 1.711 1.00 45.38 152 LYS A CA 1
ATOM 1161 C C . LYS A 1 152 ? -29.552 25.303 1.567 1.00 45.38 152 LYS A C 1
ATOM 1163 O O . LYS A 1 152 ? -28.517 25.506 0.938 1.00 45.38 152 LYS A O 1
ATOM 1168 N N . ARG A 1 153 ? -29.783 24.138 2.183 1.00 36.31 153 ARG A N 1
ATOM 1169 C CA . ARG A 1 153 ? -28.862 22.991 2.182 1.00 36.31 153 ARG A CA 1
ATOM 1170 C C . ARG A 1 153 ? -28.686 22.474 0.745 1.00 36.31 153 ARG A C 1
ATOM 1172 O O . ARG A 1 153 ? -29.583 21.817 0.235 1.00 36.31 153 ARG A O 1
ATOM 1179 N N . GLY A 1 154 ? -27.544 22.759 0.123 1.00 57.94 154 GLY A N 1
ATOM 1180 C CA . GLY A 1 154 ? -27.219 22.294 -1.233 1.00 57.94 154 GLY A CA 1
ATOM 1181 C C . GLY A 1 154 ? -26.589 23.355 -2.133 1.00 57.94 154 GLY A C 1
ATOM 1182 O O . GLY A 1 154 ? -25.895 22.990 -3.078 1.00 57.94 154 GLY A O 1
ATOM 1183 N N . ASP A 1 155 ? -26.738 24.638 -1.803 1.00 50.47 155 ASP A N 1
ATOM 1184 C CA . ASP A 1 155 ? -26.160 25.717 -2.600 1.00 50.47 155 ASP A CA 1
ATOM 1185 C C . ASP A 1 155 ? -24.721 26.002 -2.148 1.00 50.47 155 ASP A C 1
ATOM 1187 O O . ASP A 1 155 ? -24.473 26.411 -1.013 1.00 50.47 155 ASP A O 1
ATOM 1191 N N . TRP A 1 156 ? -23.751 25.782 -3.039 1.00 66.75 156 TRP A N 1
ATOM 1192 C CA . TRP A 1 156 ? -22.367 26.218 -2.841 1.00 66.75 156 TRP A CA 1
ATOM 1193 C C . TRP A 1 156 ? -22.071 27.391 -3.768 1.00 66.75 156 TRP A C 1
ATOM 1195 O O . TRP A 1 156 ? -22.133 27.272 -4.991 1.00 66.75 156 TRP A O 1
ATOM 1205 N N . MET A 1 157 ? -21.707 28.532 -3.186 1.00 46.78 157 MET A N 1
ATOM 1206 C CA . MET A 1 157 ? -21.235 29.682 -3.953 1.00 46.78 157 MET A CA 1
ATOM 1207 C C . MET A 1 157 ? -19.810 29.420 -4.440 1.00 46.78 157 MET A C 1
ATOM 1209 O O . MET A 1 157 ? -18.918 29.128 -3.642 1.00 46.78 157 MET A O 1
ATOM 1213 N N . CYS A 1 158 ? -19.579 29.572 -5.743 1.00 50.06 158 CYS A N 1
ATOM 1214 C CA . CYS A 1 158 ? -18.226 29.594 -6.288 1.00 50.06 158 CYS A CA 1
ATOM 1215 C C . CYS A 1 158 ? -17.457 30.779 -5.681 1.00 50.06 158 CYS A C 1
ATOM 1217 O O . CYS A 1 158 ? -17.896 31.925 -5.838 1.00 50.06 158 CYS A O 1
ATOM 1219 N N . PRO A 1 159 ? -16.313 30.556 -5.008 1.00 51.28 159 PRO A N 1
ATOM 1220 C CA . PRO A 1 159 ? -15.467 31.654 -4.575 1.00 51.28 159 PRO A CA 1
ATOM 1221 C C . PRO A 1 159 ? -15.022 32.435 -5.812 1.00 51.28 159 PRO A C 1
ATOM 1223 O O . PRO A 1 159 ? -14.433 31.861 -6.729 1.00 51.28 159 PRO A O 1
ATOM 1226 N N . LYS A 1 160 ? -15.316 33.739 -5.851 1.00 47.22 160 LYS A N 1
ATOM 1227 C CA . LYS A 1 160 ? -14.792 34.627 -6.891 1.00 47.22 160 LYS A CA 1
ATOM 1228 C C . LYS A 1 160 ? -13.265 34.566 -6.827 1.00 47.22 160 LYS A C 1
ATOM 1230 O O . LYS A 1 160 ? -12.670 34.997 -5.840 1.00 47.22 160 LYS A O 1
ATOM 1235 N N . LEU A 1 161 ? -12.644 33.980 -7.850 1.00 45.97 161 LEU A N 1
ATOM 1236 C CA . LEU A 1 161 ? -11.202 34.058 -8.050 1.00 45.97 161 LEU A CA 1
ATOM 1237 C C . LEU A 1 161 ? -10.839 35.537 -8.192 1.00 45.97 161 LEU A C 1
ATOM 1239 O O . LEU A 1 161 ? -11.439 36.254 -8.986 1.00 45.97 161 LEU A O 1
ATOM 1243 N N . VAL A 1 162 ? -9.895 36.000 -7.376 1.00 38.78 162 VAL A N 1
ATOM 1244 C CA . VAL A 1 162 ? -9.346 37.349 -7.497 1.00 38.78 162 VAL A CA 1
ATOM 1245 C C . VAL A 1 162 ? -8.445 37.345 -8.727 1.00 38.78 162 VAL A C 1
ATOM 1247 O O . VAL A 1 162 ? -7.391 36.707 -8.734 1.00 38.78 162 VAL A O 1
ATOM 1250 N N . ASP A 1 163 ? -8.911 38.014 -9.775 1.00 39.94 163 ASP A N 1
ATOM 1251 C CA . ASP A 1 163 ? -8.269 38.115 -11.078 1.00 39.94 163 ASP A CA 1
ATOM 1252 C C . ASP A 1 163 ? -6.857 38.708 -10.978 1.00 39.94 163 ASP A C 1
ATOM 1254 O O . ASP A 1 163 ? -6.677 39.889 -10.696 1.00 39.94 163 ASP A O 1
ATOM 1258 N N . ASN A 1 164 ? -5.840 37.897 -11.272 1.00 32.94 164 ASN A N 1
ATOM 1259 C CA . ASN A 1 164 ? -4.522 38.377 -11.698 1.00 32.94 164 ASN A CA 1
ATOM 1260 C C . ASN A 1 164 ? -3.959 37.505 -12.830 1.00 32.94 164 ASN A C 1
ATOM 1262 O O . ASN A 1 164 ? -2.798 37.103 -12.812 1.00 32.94 164 ASN A O 1
ATOM 1266 N N . PHE A 1 165 ? -4.783 37.218 -13.840 1.00 28.42 165 PHE A N 1
ATOM 1267 C CA . PHE A 1 165 ? -4.314 36.624 -15.091 1.00 28.42 165 PHE A CA 1
ATOM 1268 C C . PHE A 1 165 ? -4.891 37.390 -16.286 1.00 28.42 165 PHE A C 1
ATOM 1270 O O . PHE A 1 165 ? -6.097 37.427 -16.509 1.00 28.42 165 PHE A O 1
ATOM 1277 N N . LYS A 1 166 ? -4.006 38.053 -17.035 1.00 28.64 166 LYS A N 1
ATOM 1278 C CA . LYS A 1 166 ? -4.298 38.744 -18.301 1.00 28.64 166 LYS A CA 1
ATOM 1279 C C . LYS A 1 166 ? -4.033 37.792 -19.489 1.00 28.64 166 LYS A C 1
ATOM 1281 O O . LYS A 1 166 ? -3.403 36.756 -19.298 1.00 28.64 166 LYS A O 1
ATOM 1286 N N . PRO A 1 167 ? -4.545 38.084 -20.697 1.00 31.72 167 PRO A N 1
ATOM 1287 C CA . PRO A 1 167 ? -5.678 37.366 -21.263 1.00 31.72 167 PRO A CA 1
ATOM 1288 C C . PRO A 1 167 ? -5.285 36.485 -22.457 1.00 31.72 167 PRO A C 1
ATOM 1290 O O . PRO A 1 167 ? -4.506 36.885 -23.318 1.00 31.72 167 PRO A O 1
ATOM 1293 N N . GLY A 1 168 ? -5.903 35.310 -22.541 1.00 29.08 168 GLY A N 1
ATOM 1294 C CA . GLY A 1 168 ? -5.833 34.431 -23.703 1.00 29.08 168 GLY A CA 1
ATOM 1295 C C . GLY A 1 168 ? -6.805 33.264 -23.553 1.00 29.08 168 GLY A C 1
ATOM 1296 O O . GLY A 1 168 ? -6.472 32.273 -22.919 1.00 29.08 168 GLY A O 1
ATOM 1297 N N . ASN A 1 169 ? -7.986 33.411 -24.159 1.00 32.31 169 ASN A N 1
ATOM 1298 C CA . ASN A 1 169 ? -9.004 32.384 -24.439 1.00 32.31 169 ASN A CA 1
ATOM 1299 C C . ASN A 1 169 ? -9.877 31.857 -23.276 1.00 32.31 169 ASN A C 1
ATOM 1301 O O . ASN A 1 169 ? -9.698 30.767 -22.748 1.00 32.31 169 ASN A O 1
ATOM 1305 N N . ILE A 1 170 ? -10.881 32.681 -22.954 1.00 37.09 170 ILE A N 1
ATOM 1306 C CA . ILE A 1 170 ? -12.326 32.396 -22.794 1.00 37.09 170 ILE A CA 1
ATOM 1307 C C . ILE A 1 170 ? -12.740 30.927 -22.574 1.00 37.09 170 ILE A C 1
ATOM 1309 O O . ILE A 1 170 ? -12.639 30.105 -23.479 1.00 37.09 170 ILE A O 1
ATOM 1313 N N . SER A 1 171 ? -13.434 30.672 -21.457 1.00 36.06 171 SER A N 1
ATOM 1314 C CA . SER A 1 171 ? -14.870 30.323 -21.465 1.00 36.06 171 SER A CA 1
ATOM 1315 C C . SER A 1 171 ? -15.350 29.978 -20.053 1.00 36.06 171 SER A C 1
ATOM 1317 O O . SER A 1 171 ? -14.821 29.084 -19.398 1.00 36.06 171 SER A O 1
ATOM 1319 N N . THR A 1 172 ? -16.414 30.643 -19.610 1.00 43.94 172 THR A N 1
ATOM 1320 C CA . THR A 1 172 ? -17.225 30.373 -18.410 1.00 43.94 172 THR A CA 1
ATOM 1321 C C . THR A 1 172 ? -17.968 29.021 -18.449 1.00 43.94 172 THR A C 1
ATOM 1323 O O . THR A 1 172 ? -19.045 28.880 -17.883 1.00 43.94 172 THR A O 1
ATOM 1326 N N . SER A 1 173 ? -17.402 27.989 -19.078 1.00 35.53 173 SER A N 1
ATOM 1327 C CA . SER A 1 173 ? -18.016 26.659 -19.221 1.00 35.53 173 SER A CA 1
ATOM 1328 C C . SER A 1 173 ? -17.582 25.636 -18.163 1.00 35.53 173 SER A C 1
ATOM 1330 O O . SER A 1 173 ? -18.081 24.512 -18.153 1.00 35.53 173 SER A O 1
ATOM 1332 N N . LEU A 1 174 ? -16.692 25.997 -17.234 1.00 41.75 174 LEU A N 1
ATOM 1333 C CA . LEU A 1 174 ? -16.131 25.051 -16.257 1.00 41.75 174 LEU A CA 1
ATOM 1334 C C . LEU A 1 174 ? -16.984 24.807 -15.000 1.00 41.75 174 LEU A C 1
ATOM 1336 O O . LEU A 1 174 ? -16.602 23.985 -14.176 1.00 41.75 174 LEU A O 1
ATOM 1340 N N . CYS A 1 175 ? -18.153 25.443 -14.869 1.00 41.00 175 CYS A N 1
ATOM 1341 C CA . CYS A 1 175 ? -19.148 25.062 -13.852 1.00 41.00 175 CYS A CA 1
ATOM 1342 C C . CYS A 1 175 ? -20.238 24.115 -14.375 1.00 41.00 175 CYS A C 1
ATOM 1344 O O . CYS A 1 175 ? -20.962 23.535 -13.576 1.00 41.00 175 CYS A O 1
ATOM 1346 N N . SER A 1 176 ? -20.346 23.908 -15.689 1.00 34.94 176 SER A N 1
ATOM 1347 C CA . SER A 1 176 ? -21.454 23.143 -16.282 1.00 34.94 176 SER A CA 1
ATOM 1348 C C . SER A 1 176 ? -21.112 21.685 -16.610 1.00 34.94 176 SER A C 1
ATOM 1350 O O . SER A 1 176 ? -21.949 20.988 -17.161 1.00 34.94 176 SER A O 1
ATOM 1352 N N . LYS A 1 177 ? -19.897 21.203 -16.313 1.00 38.03 177 LYS A N 1
ATOM 1353 C CA . LYS A 1 177 ? -19.450 19.839 -16.677 1.00 38.03 177 LYS A CA 1
ATOM 1354 C C . LYS A 1 177 ? -19.077 18.950 -15.489 1.00 38.03 177 LYS A C 1
ATOM 1356 O O . LYS A 1 177 ? -18.302 18.013 -15.648 1.00 38.03 177 LYS A O 1
ATOM 1361 N N . LEU A 1 178 ? -19.612 19.239 -14.302 1.00 35.09 178 LEU A N 1
ATOM 1362 C CA . LEU A 1 178 ? -19.455 18.366 -13.131 1.00 35.09 178 LEU A CA 1
ATOM 1363 C C . LEU A 1 178 ? -20.760 17.710 -12.657 1.00 35.09 178 LEU A C 1
ATOM 1365 O O . LEU A 1 178 ? -20.765 17.102 -11.590 1.00 35.09 178 LEU A O 1
ATOM 1369 N N . TRP A 1 179 ? -21.851 17.824 -13.421 1.00 32.44 179 TRP A N 1
ATOM 1370 C CA . TRP A 1 179 ? -23.121 17.203 -13.058 1.00 32.44 179 TRP A CA 1
ATOM 1371 C C . TRP A 1 179 ?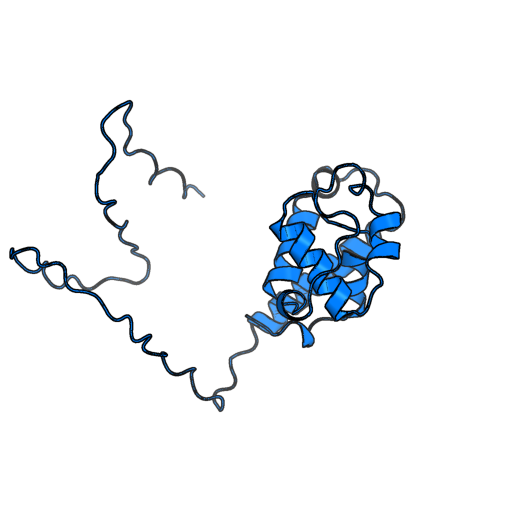 -24.053 17.042 -14.264 1.00 32.44 179 TRP A C 1
ATOM 1373 O O . TRP A 1 179 ? -24.870 17.914 -14.542 1.00 32.44 179 TRP A O 1
ATOM 1383 N N . GLU A 1 180 ? -23.951 15.914 -14.957 1.00 27.27 180 GLU A N 1
ATOM 1384 C CA . GLU A 1 180 ? -25.105 15.310 -15.629 1.00 27.27 180 GLU A CA 1
ATOM 1385 C C . GLU A 1 180 ? -25.188 13.849 -15.144 1.00 27.27 180 GLU A C 1
ATOM 1387 O O . GLU A 1 180 ? -24.134 13.210 -15.039 1.00 27.27 180 GLU A O 1
ATOM 1392 N N . PRO A 1 181 ? -26.377 13.364 -14.735 1.00 38.50 181 PRO A N 1
ATOM 1393 C CA . PRO A 1 181 ? -26.589 11.986 -14.288 1.00 38.50 181 PRO A CA 1
ATOM 1394 C C . PRO A 1 181 ? -26.449 10.955 -15.414 1.00 38.50 181 PRO A C 1
ATOM 1396 O O . PRO A 1 181 ? -26.710 11.306 -16.587 1.00 38.50 181 PRO A O 1
#